Protein AF-A0A0C3ADK1-F1 (afdb_monomer)

Solvent-accessible surface area (backbone atoms only — not comparable to full-atom values): 20762 Å² total; per-residue (Å²): 141,78,76,70,61,60,63,52,53,54,51,51,55,50,50,51,59,51,53,75,69,48,81,80,70,68,94,60,61,67,79,76,35,63,87,46,42,46,51,50,51,63,52,49,48,41,44,49,61,65,60,39,59,79,60,75,51,99,86,53,84,88,73,97,66,82,75,85,66,57,64,92,82,56,52,38,55,37,52,52,52,46,53,56,48,49,56,61,68,52,69,74,61,84,46,72,66,64,43,50,56,51,50,54,53,51,49,55,50,39,54,49,47,68,46,23,74,81,31,70,67,50,40,52,53,50,42,55,50,36,54,56,38,39,56,51,49,51,51,51,51,50,53,50,52,49,50,54,49,49,54,49,52,50,49,63,70,57,46,64,38,72,65,41,46,72,37,74,37,32,60,61,36,53,51,41,78,30,45,46,55,64,56,66,67,60,58,49,50,37,51,50,41,51,54,51,51,52,54,48,51,57,49,49,51,51,54,47,53,52,51,51,50,54,47,51,48,52,54,49,52,52,54,51,48,74,71,51,92,66,98,79,84,63,73,71,64,52,50,58,50,50,55,48,50,56,51,49,53,53,51,49,57,52,48,55,52,51,49,56,25,48,51,21,37,69,42,73,75,53,68,68,58,52,49,54,32,51,52,32,40,52,51,52,51,54,50,53,50,53,51,51,52,41,45,73,75,54,48,88,44,73,65,53,54,51,53,52,68,53,67,70,59,69,78,55,51,74,73,46,51,71,68,54,52,53,50,52,56,43,58,50,46,76,61,69,58,70,71,37,24,50,56,43,50,54,52,50,52,52,51,53,51,51,55,49,57,65,66,68,50,71,79,79,88,124

Structure (mmCIF, N/CA/C/O backbone):
data_AF-A0A0C3ADK1-F1
#
_entry.id   AF-A0A0C3ADK1-F1
#
loop_
_atom_site.group_PDB
_atom_site.id
_atom_site.type_symbol
_atom_site.label_atom_id
_atom_site.label_alt_id
_atom_site.label_comp_id
_atom_site.label_asym_id
_atom_site.label_entity_id
_atom_site.label_seq_id
_atom_site.pdbx_PDB_ins_code
_atom_site.Cartn_x
_atom_site.Cartn_y
_atom_site.Cartn_z
_atom_site.occupancy
_atom_site.B_iso_or_equiv
_atom_site.auth_seq_id
_atom_site.auth_comp_id
_atom_site.auth_asym_id
_atom_site.auth_atom_id
_atom_site.pdbx_PDB_model_num
ATOM 1 N N . MET A 1 1 ? 70.170 -18.355 10.528 1.00 52.09 1 MET A N 1
ATOM 2 C CA . MET A 1 1 ? 68.692 -18.344 10.401 1.00 52.09 1 MET A CA 1
ATOM 3 C C . MET A 1 1 ? 67.988 -19.096 11.552 1.00 52.09 1 MET A C 1
ATOM 5 O O . MET A 1 1 ? 66.992 -19.760 11.312 1.00 52.09 1 MET A O 1
ATOM 9 N N . ALA A 1 2 ? 68.446 -18.977 12.809 1.00 53.28 2 ALA A N 1
ATOM 10 C CA . ALA A 1 2 ? 67.902 -19.750 13.945 1.00 53.28 2 ALA A CA 1
ATOM 11 C C . ALA A 1 2 ? 67.087 -18.924 14.970 1.00 53.28 2 ALA A C 1
ATOM 13 O O . ALA A 1 2 ? 66.532 -19.489 15.902 1.00 53.28 2 ALA A O 1
ATOM 14 N N . ASN A 1 3 ? 66.955 -17.603 14.786 1.00 51.62 3 ASN A N 1
ATOM 15 C CA . ASN A 1 3 ? 66.355 -16.707 15.794 1.00 51.62 3 ASN A CA 1
ATOM 16 C C . ASN A 1 3 ? 64.881 -16.337 15.528 1.00 51.62 3 ASN A C 1
ATOM 18 O O . ASN A 1 3 ? 64.298 -15.564 16.282 1.00 51.62 3 ASN A O 1
ATOM 22 N N . LEU A 1 4 ? 64.259 -16.861 14.464 1.00 53.91 4 LEU A N 1
ATOM 23 C CA . LEU A 1 4 ? 62.855 -16.562 14.134 1.00 53.91 4 LEU A CA 1
ATOM 24 C C . LEU A 1 4 ? 61.858 -17.520 14.807 1.00 53.91 4 LEU A C 1
ATOM 26 O O . LEU A 1 4 ? 60.689 -17.171 14.954 1.00 53.91 4 LEU A O 1
ATOM 30 N N . THR A 1 5 ? 62.301 -18.690 15.271 1.00 55.12 5 THR A N 1
ATOM 31 C CA . THR A 1 5 ? 61.430 -19.708 15.883 1.00 55.12 5 THR A CA 1
ATOM 32 C C . THR A 1 5 ? 61.040 -19.370 17.327 1.00 55.12 5 THR A C 1
ATOM 34 O O . THR A 1 5 ? 59.888 -19.598 17.700 1.00 55.12 5 THR A O 1
ATOM 37 N N . SER A 1 6 ? 61.918 -18.734 18.115 1.00 58.72 6 SER A N 1
ATOM 38 C CA . SER A 1 6 ? 61.614 -18.333 19.504 1.00 58.72 6 SER A CA 1
ATOM 39 C C . SER A 1 6 ? 60.456 -17.330 19.577 1.00 58.72 6 SER A C 1
ATOM 41 O O . SER A 1 6 ? 59.504 -17.524 20.328 1.00 58.72 6 SER A O 1
ATOM 43 N N . THR A 1 7 ? 60.450 -16.331 18.690 1.00 65.75 7 THR A N 1
ATOM 44 C CA . THR A 1 7 ? 59.395 -15.302 18.649 1.00 65.75 7 THR A CA 1
ATOM 45 C C . THR A 1 7 ? 58.008 -15.853 18.297 1.00 65.75 7 THR A C 1
ATOM 47 O O . THR A 1 7 ? 56.988 -15.262 18.658 1.00 65.75 7 THR A O 1
ATOM 50 N N . THR A 1 8 ? 57.936 -16.990 17.594 1.00 71.12 8 THR A N 1
ATOM 51 C CA . THR A 1 8 ? 56.657 -17.632 17.248 1.00 71.12 8 THR A CA 1
ATOM 52 C C . THR A 1 8 ? 56.071 -18.438 18.405 1.00 71.12 8 THR A C 1
ATOM 54 O O . THR A 1 8 ? 54.852 -18.408 18.592 1.00 71.12 8 THR A O 1
ATOM 57 N N . LEU A 1 9 ? 56.919 -19.075 19.220 1.00 70.31 9 LEU A N 1
ATOM 58 C CA . LEU A 1 9 ? 56.500 -19.799 20.424 1.00 70.31 9 LEU A CA 1
ATOM 59 C C . LEU A 1 9 ? 55.962 -18.836 21.493 1.00 70.31 9 LEU A C 1
ATOM 61 O O . LEU A 1 9 ? 54.903 -19.092 22.067 1.00 70.31 9 LEU A O 1
ATOM 65 N N . ASP A 1 10 ? 56.596 -17.672 21.658 1.00 79.06 10 ASP A N 1
ATOM 66 C CA . ASP A 1 10 ? 56.131 -16.628 22.584 1.00 79.06 10 ASP A CA 1
ATOM 67 C C . ASP A 1 10 ? 54.784 -16.020 22.167 1.00 79.06 10 ASP A C 1
ATOM 69 O O . ASP A 1 10 ? 53.928 -15.711 22.996 1.00 79.06 10 ASP A O 1
ATOM 73 N N . ARG A 1 11 ? 54.528 -15.890 20.860 1.00 81.81 11 ARG A N 1
ATOM 74 C CA . ARG A 1 11 ? 53.222 -15.421 20.367 1.00 81.81 11 ARG A CA 1
ATOM 75 C C . ARG A 1 11 ? 52.111 -16.438 20.605 1.00 81.81 11 ARG A C 1
ATOM 77 O O . ARG A 1 11 ? 50.986 -16.033 20.890 1.00 81.81 11 ARG A O 1
ATOM 84 N N . GLN A 1 12 ? 52.401 -17.733 20.490 1.00 83.19 12 GLN A N 1
ATOM 85 C CA . GLN A 1 12 ? 51.419 -18.789 20.743 1.00 83.19 12 GLN A CA 1
ATOM 86 C C . GLN A 1 12 ? 51.087 -18.911 22.234 1.00 83.19 12 GLN A C 1
ATOM 88 O O . GLN A 1 12 ? 49.907 -19.001 22.578 1.00 83.19 12 GLN A O 1
ATOM 93 N N . SER A 1 13 ? 52.089 -18.839 23.117 1.00 84.81 13 SER A N 1
ATOM 94 C CA . SER A 1 13 ? 51.879 -18.868 24.571 1.00 84.81 13 SER A CA 1
ATOM 95 C C . SER A 1 13 ? 51.088 -17.645 25.054 1.00 84.81 13 SER A C 1
ATOM 97 O O . SER A 1 13 ? 50.108 -17.795 25.788 1.00 84.81 13 SER A O 1
ATOM 99 N N . LEU A 1 14 ? 51.411 -16.447 24.550 1.00 87.25 14 LEU A N 1
ATOM 100 C CA . LEU A 1 14 ? 50.649 -15.228 24.826 1.00 87.25 14 LEU A CA 1
ATOM 101 C C . LEU A 1 14 ? 49.228 -15.301 24.256 1.00 87.25 14 LEU A C 1
ATOM 103 O O . LEU A 1 14 ? 48.274 -14.957 24.950 1.00 87.25 14 LEU A O 1
ATOM 107 N N . ALA A 1 15 ? 49.042 -15.783 23.024 1.00 86.69 15 ALA A N 1
ATOM 108 C CA . ALA A 1 15 ? 47.711 -15.952 22.443 1.00 86.69 15 ALA A CA 1
ATOM 109 C C . ALA A 1 15 ? 46.852 -16.942 23.246 1.00 86.69 15 ALA A C 1
ATOM 111 O O . ALA A 1 15 ? 45.665 -16.678 23.439 1.00 86.69 15 ALA A O 1
ATOM 112 N N . ALA A 1 16 ? 47.438 -18.030 23.758 1.00 87.56 16 ALA A N 1
ATOM 113 C CA . ALA A 1 16 ? 46.762 -18.977 24.640 1.00 87.56 16 ALA A CA 1
ATOM 114 C C . ALA A 1 16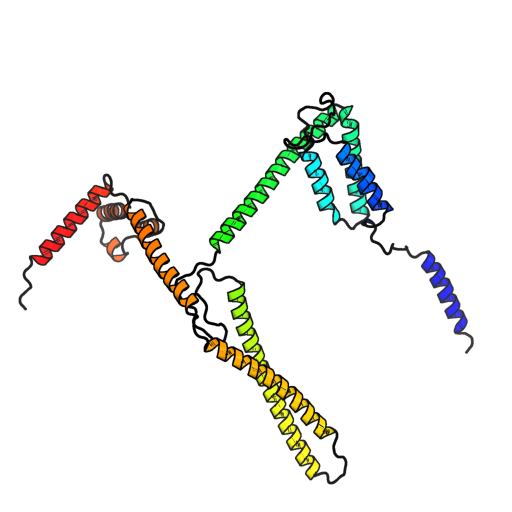 ? 46.372 -18.320 25.978 1.00 87.56 16 ALA A C 1
ATOM 116 O O . ALA A 1 16 ? 45.200 -18.386 26.362 1.00 87.56 16 ALA A O 1
ATOM 117 N N . ALA A 1 17 ? 47.291 -17.590 26.621 1.00 87.50 17 ALA A N 1
ATOM 118 C CA . ALA A 1 17 ? 47.022 -16.842 27.852 1.00 87.50 17 ALA A CA 1
ATOM 119 C C . ALA A 1 17 ? 45.916 -15.783 27.662 1.00 87.50 17 ALA A C 1
ATOM 121 O O . ALA A 1 17 ? 44.974 -15.704 28.452 1.00 87.50 17 ALA A O 1
ATOM 122 N N . PHE A 1 18 ? 45.949 -15.027 26.559 1.00 86.62 18 PHE A N 1
ATOM 123 C CA . PHE A 1 18 ? 44.894 -14.069 26.221 1.00 86.62 18 PHE A CA 1
ATOM 124 C C . PHE A 1 18 ? 43.584 -14.750 25.818 1.00 86.62 18 PHE A C 1
ATOM 126 O O . PHE A 1 18 ? 42.516 -14.195 26.072 1.00 86.62 18 PHE A O 1
ATOM 133 N N . SER A 1 19 ? 43.621 -15.939 25.209 1.00 80.56 19 SER A N 1
ATOM 134 C CA . SER A 1 19 ? 42.412 -16.683 24.838 1.00 80.56 19 SER A CA 1
ATOM 135 C C . SER A 1 19 ? 41.623 -17.160 26.057 1.00 80.56 19 SER A C 1
ATOM 137 O O . SER A 1 19 ? 40.396 -17.092 26.025 1.00 80.56 19 SER A O 1
ATOM 139 N N . ALA A 1 20 ? 42.302 -17.520 27.152 1.00 79.19 20 ALA A N 1
ATOM 140 C CA . ALA A 1 20 ? 41.667 -17.840 28.431 1.00 79.19 20 ALA A CA 1
ATOM 141 C C . ALA A 1 20 ? 40.975 -16.616 29.062 1.00 79.19 20 ALA A C 1
ATOM 143 O O . ALA A 1 20 ? 39.948 -16.746 29.724 1.00 79.19 20 ALA A O 1
ATOM 144 N N . LEU A 1 21 ? 41.498 -15.412 28.801 1.00 84.00 21 LEU A N 1
ATOM 145 C CA . LEU A 1 21 ? 40.927 -14.140 29.257 1.00 84.00 21 LEU A CA 1
ATOM 146 C C . LEU A 1 21 ? 39.831 -13.593 28.323 1.00 84.00 21 LEU A C 1
ATOM 148 O O . LEU A 1 21 ? 39.111 -12.654 28.685 1.00 84.00 21 LEU A O 1
ATOM 152 N N . ARG A 1 22 ? 39.661 -14.153 27.114 1.00 81.12 22 ARG A N 1
ATOM 153 C CA . ARG A 1 22 ? 38.588 -13.736 26.203 1.00 81.12 22 ARG A CA 1
ATOM 154 C C . ARG A 1 22 ? 37.249 -14.158 26.788 1.00 81.12 22 ARG A C 1
ATOM 156 O O . ARG A 1 22 ? 36.961 -15.338 26.957 1.00 81.12 22 ARG A O 1
ATOM 163 N N . ARG A 1 23 ? 36.369 -13.179 27.009 1.00 77.38 23 ARG A N 1
ATOM 164 C CA . ARG A 1 23 ? 34.963 -13.440 27.341 1.00 77.38 23 ARG A CA 1
ATOM 165 C C . ARG A 1 23 ? 34.348 -14.329 26.260 1.00 77.38 23 ARG A C 1
ATOM 167 O O . ARG A 1 23 ? 34.086 -13.859 25.150 1.00 77.38 23 ARG A O 1
ATOM 174 N N . VAL A 1 24 ? 34.090 -15.592 26.596 1.00 78.12 24 VAL A N 1
ATOM 175 C CA . VAL A 1 24 ? 33.371 -16.523 25.726 1.00 78.12 24 VAL A CA 1
ATOM 176 C C . VAL A 1 24 ? 31.949 -15.997 25.573 1.00 78.12 24 VAL A C 1
ATOM 178 O O . VAL A 1 24 ? 31.117 -16.102 26.474 1.00 78.12 24 VAL A O 1
ATOM 181 N N . ARG A 1 25 ? 31.663 -15.367 24.431 1.00 77.62 25 ARG A N 1
ATOM 182 C CA . ARG A 1 25 ? 30.291 -15.008 24.080 1.00 77.62 25 ARG A CA 1
ATOM 183 C C . ARG A 1 25 ? 29.585 -16.299 23.671 1.00 77.62 25 ARG A C 1
ATOM 185 O O . ARG A 1 25 ? 30.075 -16.972 22.762 1.00 77.62 25 ARG A O 1
ATOM 192 N N . PRO A 1 26 ? 28.461 -16.669 24.305 1.00 80.62 26 PRO A N 1
ATOM 193 C CA . PRO A 1 26 ? 27.713 -17.831 23.857 1.00 80.62 26 PRO A CA 1
ATOM 194 C C . PRO A 1 26 ? 27.331 -17.631 22.386 1.00 80.62 26 PRO A C 1
ATOM 196 O O . PRO A 1 26 ? 26.862 -16.560 22.000 1.00 80.62 26 PRO A O 1
ATOM 199 N N . ARG A 1 27 ? 27.525 -18.668 21.558 1.00 88.31 27 ARG A N 1
ATOM 200 C CA . ARG A 1 27 ? 27.125 -18.650 20.135 1.00 88.31 27 ARG A CA 1
ATOM 201 C C . ARG A 1 27 ? 25.621 -18.412 19.964 1.00 88.31 27 ARG A C 1
ATOM 203 O O . ARG A 1 27 ? 25.168 -17.945 18.926 1.00 88.31 27 ARG A O 1
ATOM 210 N N . VAL A 1 28 ? 24.850 -18.741 20.997 1.00 90.31 28 VAL A N 1
ATOM 211 C CA . VAL A 1 28 ? 23.403 -18.571 21.056 1.00 90.31 28 VAL A CA 1
ATOM 212 C C . VAL A 1 28 ? 23.086 -17.290 21.837 1.00 90.31 28 VAL A C 1
ATOM 214 O O . VAL A 1 28 ? 23.599 -17.118 22.944 1.00 90.31 28 VAL A O 1
ATOM 217 N N . PRO A 1 29 ? 22.228 -16.392 21.316 1.00 91.81 29 PRO A N 1
ATOM 218 C CA . PRO A 1 29 ? 21.830 -15.199 22.055 1.00 91.81 29 PRO A CA 1
ATOM 219 C C . PRO A 1 29 ? 21.150 -15.584 23.375 1.00 91.81 29 PRO A C 1
ATOM 221 O O . PRO A 1 29 ? 20.377 -16.543 23.420 1.00 91.81 29 PRO A O 1
ATOM 224 N N . PHE A 1 30 ? 21.408 -14.824 24.445 1.00 92.94 30 PHE A N 1
ATOM 225 C CA . PHE A 1 30 ? 21.045 -15.229 25.811 1.00 92.94 30 PHE A CA 1
ATOM 226 C C . PHE A 1 30 ? 19.551 -15.567 25.986 1.00 92.94 30 PHE A C 1
ATOM 228 O O . PHE A 1 30 ? 19.215 -16.493 26.717 1.00 92.94 30 PHE A O 1
ATOM 235 N N . PHE A 1 31 ? 18.648 -14.886 25.267 1.00 90.44 31 PHE A N 1
ATOM 236 C CA . PHE A 1 31 ? 17.201 -15.119 25.352 1.00 90.44 31 PHE A CA 1
ATOM 237 C C . PHE A 1 31 ? 16.747 -16.475 24.779 1.00 90.44 31 PHE A C 1
ATOM 239 O O . PHE A 1 31 ? 15.629 -16.921 25.038 1.00 90.44 31 PHE A O 1
ATOM 246 N N . LYS A 1 32 ? 17.602 -17.152 24.001 1.00 92.00 32 LYS A N 1
ATOM 247 C CA . LYS A 1 32 ? 17.372 -18.524 23.525 1.00 92.00 32 LYS A CA 1
ATOM 248 C C . LYS A 1 32 ? 17.963 -19.581 24.461 1.00 92.00 32 LYS A C 1
ATOM 250 O O . LYS A 1 32 ? 17.632 -20.754 24.298 1.00 92.00 32 LYS A O 1
ATOM 255 N N . LEU A 1 33 ? 18.807 -19.198 25.423 1.00 93.06 33 LEU A N 1
ATOM 256 C CA . LEU A 1 33 ? 19.407 -20.147 26.359 1.00 93.06 33 LEU A CA 1
ATOM 257 C C . LEU A 1 33 ? 18.315 -20.783 27.237 1.00 93.06 33 LEU A C 1
ATOM 259 O O . LEU A 1 33 ? 17.469 -20.054 27.770 1.00 93.06 33 LEU A O 1
ATOM 263 N N . PRO A 1 34 ? 18.333 -22.115 27.442 1.00 91.81 34 PRO A N 1
ATOM 264 C CA . PRO A 1 34 ? 17.390 -22.795 28.332 1.00 91.81 34 PRO A CA 1
ATOM 265 C C . PRO A 1 34 ? 17.370 -22.199 29.744 1.00 91.81 34 PRO A C 1
ATOM 267 O O . PRO A 1 34 ? 16.292 -22.005 30.302 1.00 91.81 34 PRO A O 1
ATOM 270 N N . ALA A 1 35 ? 18.542 -21.805 30.257 1.00 91.31 35 ALA A N 1
ATOM 271 C CA . ALA A 1 35 ? 18.712 -21.168 31.563 1.00 91.31 35 ALA A CA 1
ATOM 272 C C . ALA A 1 35 ? 17.898 -19.872 31.734 1.00 91.31 35 ALA A C 1
ATOM 274 O O . ALA A 1 35 ? 17.492 -19.545 32.841 1.00 91.31 35 ALA A O 1
ATOM 275 N N . HIS A 1 36 ? 17.623 -19.144 30.649 1.00 93.31 36 HIS A N 1
ATOM 276 C CA . HIS A 1 36 ? 16.741 -17.978 30.678 1.00 93.31 36 HIS A CA 1
ATOM 277 C C . HIS A 1 36 ? 15.295 -18.362 30.333 1.00 93.31 36 HIS A C 1
ATOM 279 O O . HIS A 1 36 ? 14.355 -18.040 31.056 1.00 93.31 36 HIS A O 1
ATOM 285 N N . ARG A 1 37 ? 15.103 -19.095 29.230 1.00 94.44 37 ARG A N 1
ATOM 286 C CA . ARG A 1 37 ? 13.776 -19.391 28.674 1.00 94.44 37 ARG A CA 1
ATOM 287 C C . ARG A 1 37 ? 12.904 -20.221 29.617 1.00 94.44 37 ARG A C 1
ATOM 289 O O . ARG A 1 37 ? 11.695 -19.982 29.670 1.00 94.44 37 ARG A O 1
ATOM 296 N N . ILE A 1 38 ? 13.481 -21.204 30.315 1.00 92.06 38 ILE A N 1
ATOM 297 C CA . ILE A 1 38 ? 12.726 -22.106 31.193 1.00 92.06 38 ILE A CA 1
ATOM 298 C C . ILE A 1 38 ? 12.182 -21.336 32.406 1.00 92.06 38 ILE A C 1
ATOM 300 O O . ILE A 1 38 ? 10.955 -21.282 32.519 1.00 92.06 38 ILE A O 1
ATOM 304 N N . PRO A 1 39 ? 12.999 -20.649 33.234 1.00 94.94 39 PRO A N 1
ATOM 305 C CA . PRO A 1 39 ? 12.480 -19.898 34.380 1.00 94.94 39 PRO A CA 1
ATOM 306 C C . PRO A 1 39 ? 11.495 -18.799 33.979 1.00 94.94 39 PRO A C 1
ATOM 308 O O . PRO A 1 39 ? 10.438 -18.651 34.593 1.00 94.94 39 PRO A O 1
ATOM 311 N N . THR A 1 40 ? 11.778 -18.061 32.899 1.00 95.88 40 THR A N 1
ATOM 312 C CA . THR A 1 40 ? 10.892 -16.981 32.449 1.00 95.88 40 THR A CA 1
ATOM 313 C C . THR A 1 40 ? 9.530 -17.505 31.994 1.00 95.88 40 THR A C 1
ATOM 315 O O . THR A 1 40 ? 8.507 -16.904 32.316 1.00 95.88 40 THR A O 1
ATOM 318 N N . ARG A 1 41 ? 9.476 -18.628 31.264 1.00 92.81 41 ARG A N 1
ATOM 319 C CA . ARG A 1 41 ? 8.208 -19.164 30.739 1.00 92.81 41 ARG A CA 1
ATOM 320 C C . ARG A 1 41 ? 7.449 -20.016 31.757 1.00 92.81 41 ARG A C 1
ATOM 322 O O . ARG A 1 41 ? 6.227 -19.901 31.843 1.00 92.81 41 ARG A O 1
ATOM 329 N N . TRP A 1 42 ? 8.143 -20.905 32.460 1.00 91.00 42 TRP A N 1
ATOM 330 C CA . TRP A 1 42 ? 7.524 -21.941 33.289 1.00 91.00 42 TRP A CA 1
ATOM 331 C C . TRP A 1 42 ? 7.328 -21.509 34.734 1.00 91.00 42 TRP A C 1
ATOM 333 O O . TRP A 1 42 ? 6.300 -21.846 35.308 1.00 91.00 42 TRP A O 1
ATOM 343 N N . SER A 1 43 ? 8.258 -20.742 35.296 1.00 93.88 43 SER A N 1
ATOM 344 C CA . SER A 1 43 ? 8.150 -20.281 36.682 1.00 93.88 43 SER A CA 1
ATOM 345 C C . SER A 1 43 ? 7.441 -18.933 36.735 1.00 93.88 43 SER A C 1
ATOM 347 O O . SER A 1 43 ? 6.377 -18.810 37.333 1.00 93.88 43 SER A O 1
ATOM 349 N N . LEU A 1 44 ? 7.977 -17.931 36.035 1.00 96.25 44 LEU A N 1
ATOM 350 C CA . LEU A 1 44 ? 7.477 -16.561 36.115 1.00 96.25 44 LEU A CA 1
ATOM 351 C C . LEU A 1 44 ? 6.171 -16.362 35.338 1.00 96.25 44 LEU A C 1
ATOM 353 O O . LEU A 1 44 ? 5.144 -16.049 35.930 1.00 96.25 44 LEU A O 1
ATOM 357 N N . TYR A 1 45 ? 6.187 -16.545 34.013 1.00 95.81 45 TYR A N 1
ATOM 358 C CA . TYR A 1 45 ? 5.015 -16.264 33.179 1.00 95.81 45 TYR A CA 1
ATOM 359 C C . TYR A 1 45 ? 3.827 -17.149 33.557 1.00 95.81 45 TYR A C 1
ATOM 361 O O . TYR A 1 45 ? 2.734 -16.640 33.775 1.00 95.81 45 TYR A O 1
ATOM 369 N N . ARG A 1 46 ? 4.022 -18.466 33.691 1.00 92.50 46 ARG A N 1
ATOM 370 C CA . ARG A 1 46 ? 2.954 -19.357 34.165 1.00 92.50 46 ARG A CA 1
ATOM 371 C C . ARG A 1 46 ? 2.521 -19.041 35.593 1.00 92.50 46 ARG A C 1
ATOM 373 O O . ARG A 1 46 ? 1.318 -19.007 35.815 1.00 92.50 46 ARG A O 1
ATOM 380 N N . GLY A 1 47 ? 3.443 -18.766 36.518 1.00 93.75 47 GLY A N 1
ATOM 381 C CA . GLY A 1 47 ? 3.096 -18.355 37.883 1.00 93.75 47 GLY A CA 1
ATOM 382 C C . GLY A 1 47 ? 2.167 -17.140 37.891 1.00 93.75 47 GLY A C 1
ATOM 383 O O . GLY A 1 47 ? 1.107 -17.180 38.504 1.00 93.75 47 GLY A O 1
ATOM 384 N N . LEU A 1 48 ? 2.493 -16.119 37.093 1.00 94.50 48 LEU A N 1
ATOM 385 C CA . LEU A 1 48 ? 1.656 -14.933 36.903 1.00 94.50 48 LEU A CA 1
ATOM 386 C C . LEU A 1 48 ? 0.253 -15.274 36.377 1.00 94.50 48 LEU A C 1
ATOM 388 O O . LEU A 1 48 ? -0.728 -14.691 36.826 1.00 94.50 48 LEU A O 1
ATOM 392 N N . LEU A 1 49 ? 0.143 -16.217 35.435 1.00 89.69 49 LEU A N 1
ATOM 393 C CA . LEU A 1 49 ? -1.152 -16.670 34.918 1.00 89.69 49 LEU A CA 1
ATOM 394 C C . LEU A 1 49 ? -1.947 -17.501 35.937 1.00 89.69 49 LEU A C 1
ATOM 396 O O . LEU A 1 49 ? -3.172 -17.460 35.911 1.00 89.69 49 LEU A O 1
ATOM 400 N N . HIS A 1 50 ? -1.268 -18.268 36.793 1.00 89.50 50 HIS A N 1
ATOM 401 C CA . HIS A 1 50 ? -1.892 -19.132 37.797 1.00 89.50 50 HIS A CA 1
ATOM 402 C C . HIS A 1 50 ? -2.390 -18.363 39.022 1.00 89.50 50 HIS A C 1
ATOM 404 O O . HIS A 1 50 ? -3.397 -18.756 39.599 1.00 89.50 50 HIS A O 1
ATOM 410 N N . CYS A 1 51 ? -1.710 -17.281 39.409 1.00 91.31 51 CYS A N 1
ATOM 411 C CA . CYS A 1 51 ? -2.110 -16.456 40.550 1.00 91.31 51 CYS A CA 1
ATOM 412 C C . CYS A 1 51 ? -3.307 -15.539 40.257 1.00 91.31 51 CYS A C 1
ATOM 414 O O . CYS A 1 51 ? -3.850 -14.952 41.187 1.00 91.31 51 CYS A O 1
ATOM 416 N N . LEU A 1 52 ? -3.708 -15.381 38.992 1.00 87.50 52 LEU A N 1
ATOM 417 C CA . LEU A 1 52 ? -4.891 -14.605 38.632 1.00 87.50 52 LEU A CA 1
ATOM 418 C C . LEU A 1 52 ? -6.157 -15.463 38.721 1.00 87.50 52 LEU A C 1
ATOM 420 O O . LEU A 1 52 ? -6.121 -16.637 38.337 1.00 87.50 52 LEU A O 1
ATOM 424 N N . PRO A 1 53 ? -7.291 -14.881 39.155 1.00 75.56 53 PRO A N 1
ATOM 425 C CA . PRO A 1 53 ? -8.562 -15.576 39.121 1.00 75.56 53 PRO A CA 1
ATOM 426 C C . PRO A 1 53 ? -8.851 -15.934 37.665 1.00 75.56 53 PRO A C 1
ATOM 428 O O . PRO A 1 53 ? -8.692 -15.118 36.748 1.00 75.56 53 PRO A O 1
ATOM 431 N N . ARG A 1 54 ? -9.207 -17.197 37.425 1.00 66.62 54 ARG A N 1
ATOM 432 C CA . ARG A 1 54 ? -9.574 -17.632 36.082 1.00 66.62 54 ARG A CA 1
ATOM 433 C C . ARG A 1 54 ? -10.874 -16.932 35.728 1.00 66.62 54 ARG A C 1
ATOM 435 O O . ARG A 1 54 ? -11.911 -17.240 36.302 1.00 66.62 54 ARG A O 1
ATOM 442 N N . VAL A 1 55 ? -10.800 -15.990 34.789 1.00 59.31 55 VAL A N 1
ATOM 443 C CA . VAL A 1 55 ? -11.983 -15.385 34.178 1.00 59.31 55 VAL A CA 1
ATOM 444 C C . VAL A 1 55 ? -12.813 -16.529 33.604 1.00 59.31 55 VAL A C 1
ATOM 446 O O . VAL A 1 55 ? -12.425 -17.130 32.600 1.00 59.31 55 VAL A O 1
ATOM 449 N N . THR A 1 56 ? -13.935 -16.844 34.239 1.00 55.81 56 THR A N 1
ATOM 450 C CA . THR A 1 56 ? -14.973 -17.683 33.653 1.00 55.81 56 THR A CA 1
ATOM 451 C C . THR A 1 56 ? -15.564 -16.892 32.492 1.00 55.81 56 THR A C 1
ATOM 453 O O . THR A 1 56 ? -16.442 -16.046 32.640 1.00 55.81 56 THR A O 1
ATOM 456 N N . SER A 1 57 ? -14.996 -17.085 31.301 1.00 50.88 57 SER A N 1
ATOM 457 C CA . SER A 1 57 ? -15.630 -16.630 30.069 1.00 50.88 57 SER A CA 1
ATOM 458 C C . SER A 1 57 ? -17.033 -17.235 30.027 1.00 50.88 57 SER A C 1
ATOM 460 O O . SER A 1 57 ? -17.180 -18.424 30.302 1.00 50.88 57 SER A O 1
ATOM 462 N N . ARG A 1 58 ? -18.054 -16.449 29.655 1.00 49.75 58 ARG A N 1
ATOM 463 C CA . ARG A 1 58 ? -19.472 -16.869 29.574 1.00 49.75 58 ARG A CA 1
ATOM 464 C C . ARG A 1 58 ? -19.736 -18.132 28.726 1.00 49.75 58 ARG A C 1
ATOM 466 O O . ARG A 1 58 ? -20.872 -18.582 28.688 1.00 49.75 58 ARG A O 1
ATOM 473 N N . TYR A 1 59 ? -18.726 -18.693 28.058 1.00 51.06 59 TYR A N 1
ATOM 474 C CA . TYR A 1 59 ? -18.841 -19.833 27.150 1.00 51.06 59 TYR A CA 1
ATOM 475 C C . TYR A 1 59 ? -17.857 -20.994 27.406 1.00 51.06 59 TYR A C 1
ATOM 477 O O . TYR A 1 59 ? -17.833 -21.926 26.609 1.00 51.06 59 TYR A O 1
ATOM 485 N N . GLU A 1 60 ? -17.071 -21.011 28.491 1.00 44.41 60 GLU A N 1
ATOM 486 C CA . GLU A 1 60 ? -16.187 -22.156 28.792 1.00 44.41 60 GLU A CA 1
ATOM 487 C C . GLU A 1 60 ? -16.365 -22.691 30.217 1.00 44.41 60 GLU A C 1
ATOM 489 O O . GLU A 1 60 ? -16.505 -21.936 31.176 1.00 44.41 60 GLU A O 1
ATOM 494 N N . ARG A 1 61 ? -16.380 -24.029 30.299 1.00 42.06 61 ARG A N 1
ATOM 495 C CA . ARG A 1 61 ? -16.734 -24.879 31.443 1.00 42.06 61 ARG A CA 1
ATOM 496 C C . ARG A 1 61 ? -16.225 -24.354 32.786 1.00 42.06 61 ARG A C 1
ATOM 498 O O . ARG A 1 61 ? -15.032 -24.120 32.977 1.00 42.06 61 ARG A O 1
ATOM 505 N N . VAL A 1 62 ? -17.183 -24.263 33.704 1.00 42.41 62 VAL A N 1
ATOM 506 C CA . VAL A 1 62 ? -17.026 -24.072 35.144 1.00 42.41 62 VAL A CA 1
ATOM 507 C C . VAL A 1 62 ? -16.013 -25.085 35.675 1.00 42.41 62 VAL A C 1
ATOM 509 O O . VAL A 1 62 ? -16.181 -26.286 35.491 1.00 42.41 62 VAL A O 1
ATOM 512 N N . TYR A 1 63 ? -14.961 -24.590 36.318 1.00 40.94 63 TYR A N 1
ATOM 513 C CA . TYR A 1 63 ? -14.190 -25.376 37.272 1.00 40.94 63 TYR A CA 1
ATOM 514 C C . TYR A 1 63 ? -14.169 -24.604 38.584 1.00 40.94 63 TYR A C 1
ATOM 516 O O . TYR A 1 63 ? -13.841 -23.414 38.607 1.00 40.94 63 TYR A O 1
ATOM 524 N N . ASP A 1 64 ? -14.554 -25.308 39.641 1.00 42.78 64 ASP A N 1
ATOM 525 C CA . ASP A 1 64 ? -14.869 -24.785 40.961 1.00 42.78 64 ASP A CA 1
ATOM 526 C C . ASP A 1 64 ? -13.616 -24.276 41.678 1.00 42.78 64 ASP A C 1
ATOM 528 O O . ASP A 1 64 ? -12.799 -25.038 42.193 1.00 42.78 64 ASP A O 1
ATOM 532 N N . ILE A 1 65 ? -13.460 -22.956 41.722 1.00 47.03 65 ILE A N 1
ATOM 533 C CA . ILE A 1 65 ? -12.640 -22.286 42.731 1.00 47.03 65 ILE A CA 1
ATOM 534 C C . ILE A 1 65 ? -13.626 -21.471 43.569 1.00 47.03 65 ILE A C 1
ATOM 536 O O . ILE A 1 65 ? -14.412 -20.714 42.992 1.00 47.03 65 ILE A O 1
ATOM 540 N N . PRO A 1 66 ? -13.643 -21.625 44.901 1.00 47.41 66 PRO A N 1
ATOM 541 C CA . PRO A 1 66 ? -14.676 -21.020 45.724 1.00 47.41 66 PRO A CA 1
ATOM 542 C C . PRO A 1 66 ? -14.542 -19.486 45.682 1.00 47.41 66 PRO A C 1
ATOM 544 O O . PRO A 1 66 ? -13.501 -18.907 45.992 1.00 47.41 66 PRO A O 1
ATOM 547 N N . ALA A 1 67 ? -15.614 -18.826 45.234 1.00 48.25 67 ALA A N 1
ATOM 548 C CA . ALA A 1 67 ? -15.690 -17.392 44.932 1.00 48.25 67 ALA A CA 1
ATOM 549 C C . ALA A 1 67 ? -15.548 -16.462 46.158 1.00 48.25 67 ALA A C 1
ATOM 551 O O . ALA A 1 67 ? -15.639 -15.246 46.040 1.00 48.25 67 ALA A O 1
ATOM 552 N N . ASN A 1 68 ? -15.334 -17.024 47.345 1.00 50.72 68 ASN A N 1
ATOM 553 C CA . ASN A 1 68 ? -15.402 -16.359 48.645 1.00 50.72 68 ASN A CA 1
ATOM 554 C C . ASN A 1 68 ? -14.060 -15.790 49.149 1.00 50.72 68 ASN A C 1
ATOM 556 O O . ASN A 1 68 ? -14.036 -15.190 50.219 1.00 50.72 68 ASN A O 1
ATOM 560 N N . GLN A 1 69 ? -12.955 -15.931 48.404 1.00 57.97 69 GLN A N 1
ATOM 561 C CA . GLN A 1 69 ? -11.641 -15.386 48.805 1.00 57.97 69 GLN A CA 1
ATOM 562 C C . GLN A 1 69 ? -11.163 -14.170 47.994 1.00 57.97 69 GLN A C 1
ATOM 564 O O . GLN A 1 69 ? -10.182 -13.534 48.379 1.00 57.97 69 GLN A O 1
ATOM 569 N N . TRP A 1 70 ? -11.839 -13.819 46.898 1.00 53.47 70 TRP A N 1
ATOM 570 C CA . TRP A 1 70 ? -11.472 -12.686 46.042 1.00 53.47 70 TRP A CA 1
ATOM 571 C C . TRP A 1 70 ? -12.581 -11.633 46.030 1.00 53.47 70 TRP A C 1
ATOM 573 O O . TRP A 1 70 ? -13.763 -11.962 46.089 1.00 53.47 70 TRP A O 1
ATOM 583 N N . ASP A 1 71 ? -12.204 -10.356 45.942 1.00 55.78 71 ASP A N 1
ATOM 584 C CA . ASP A 1 71 ? -13.167 -9.268 45.755 1.00 55.78 71 ASP A CA 1
ATOM 585 C C . ASP A 1 71 ? -13.917 -9.472 44.427 1.00 55.78 71 ASP A C 1
ATOM 587 O O . ASP A 1 71 ? -13.294 -9.625 43.377 1.00 55.78 71 ASP A O 1
ATOM 591 N N . SER A 1 72 ? -15.252 -9.442 44.464 1.00 51.97 72 SER A N 1
ATOM 592 C CA . SER A 1 72 ? -16.150 -9.562 43.300 1.00 51.97 72 SER A CA 1
ATOM 593 C C . SER A 1 72 ? -15.812 -8.633 42.121 1.00 51.97 72 SER A C 1
ATOM 595 O O . SER A 1 72 ? -16.194 -8.909 40.985 1.00 51.97 72 SER A O 1
ATOM 597 N N . ARG A 1 73 ? -15.084 -7.539 42.383 1.00 56.44 73 ARG A N 1
ATOM 598 C CA . ARG A 1 73 ? -14.642 -6.547 41.390 1.00 56.44 73 ARG A CA 1
ATOM 599 C C . ARG A 1 73 ? -13.361 -6.945 40.646 1.00 56.44 73 ARG A C 1
ATOM 601 O O . ARG A 1 73 ? -13.039 -6.324 39.634 1.00 56.44 73 ARG A O 1
ATOM 608 N N . LEU A 1 74 ? -12.623 -7.940 41.143 1.00 58.38 74 LEU A N 1
ATOM 609 C CA . LEU A 1 74 ? -11.391 -8.446 40.542 1.00 58.38 74 LEU A CA 1
ATOM 610 C C . LEU A 1 74 ? -11.710 -9.599 39.587 1.00 58.38 74 LEU A C 1
ATOM 612 O O . LEU A 1 74 ? -11.705 -10.768 39.969 1.00 58.38 74 LEU A O 1
ATOM 616 N N . HIS A 1 75 ? -11.976 -9.282 38.323 1.00 67.31 75 HIS A N 1
ATOM 617 C CA . HIS A 1 75 ? -12.197 -10.311 37.308 1.00 67.31 75 HIS A CA 1
ATOM 618 C C . HIS A 1 75 ? -10.875 -10.926 36.818 1.00 67.31 75 HIS A C 1
ATOM 620 O O . HIS A 1 75 ? -10.879 -12.017 36.259 1.00 67.31 75 HIS A O 1
ATOM 626 N N . GLY A 1 76 ? -9.735 -10.246 36.998 1.00 77.69 76 GLY A N 1
ATOM 627 C CA . GLY A 1 76 ? -8.401 -10.679 36.565 1.00 77.69 76 GLY A CA 1
ATOM 628 C C . GLY A 1 76 ? -8.154 -10.579 35.053 1.00 77.69 76 GLY A C 1
ATOM 629 O O . GLY A 1 76 ? -7.014 -10.712 34.595 1.00 77.69 76 GLY A O 1
ATOM 630 N N . GLY A 1 77 ? -9.186 -10.306 34.251 1.00 85.12 77 GLY A N 1
ATOM 631 C CA . GLY A 1 77 ? -9.117 -10.345 32.789 1.00 85.12 77 GLY A CA 1
ATOM 632 C C . GLY A 1 77 ? -8.257 -9.240 32.180 1.00 85.12 77 GLY A C 1
ATOM 633 O O . GLY A 1 77 ? -7.499 -9.492 31.238 1.00 85.12 77 GLY A O 1
ATOM 634 N N . SER A 1 78 ? -8.322 -8.026 32.729 1.00 89.44 78 SER A N 1
ATOM 635 C CA . SER A 1 78 ? -7.530 -6.891 32.233 1.00 89.44 78 SER A CA 1
ATOM 636 C C . SER A 1 78 ? -6.055 -7.026 32.602 1.00 89.44 78 SER A C 1
ATOM 638 O O . SER A 1 78 ? -5.183 -6.733 31.781 1.00 89.44 78 SER A O 1
ATOM 640 N N . ILE A 1 79 ? -5.763 -7.544 33.799 1.00 92.44 79 ILE A N 1
ATOM 641 C CA . ILE A 1 79 ? -4.394 -7.832 34.243 1.00 92.44 79 ILE A CA 1
ATOM 642 C C . ILE A 1 79 ? -3.802 -8.960 33.392 1.00 92.44 79 ILE A C 1
ATOM 644 O O . ILE A 1 79 ? -2.702 -8.817 32.864 1.00 92.44 79 ILE A O 1
ATOM 648 N N . LEU A 1 80 ? -4.554 -10.041 33.164 1.00 91.25 80 LEU A N 1
ATOM 649 C CA . LEU A 1 80 ? -4.155 -11.139 32.282 1.00 91.25 80 LEU A CA 1
ATOM 650 C C . LEU A 1 80 ? -3.826 -10.651 30.864 1.00 91.25 80 LEU A C 1
ATOM 652 O O . LEU A 1 80 ? -2.796 -11.019 30.288 1.00 91.25 80 LEU A O 1
ATOM 656 N N . TRP A 1 81 ? -4.705 -9.825 30.291 1.00 92.06 81 TRP A N 1
ATOM 657 C CA . TRP A 1 81 ? -4.489 -9.202 28.987 1.00 92.06 81 TRP A CA 1
ATOM 658 C C . TRP A 1 81 ? -3.207 -8.363 28.975 1.00 92.06 81 TRP A C 1
ATOM 660 O O . TRP A 1 81 ? -2.394 -8.504 28.057 1.00 92.06 81 TRP A O 1
ATOM 670 N N . TRP A 1 82 ? -2.989 -7.551 30.011 1.00 95.94 82 TRP A N 1
ATOM 671 C CA . TRP A 1 82 ? -1.813 -6.697 30.128 1.00 95.94 82 TRP A CA 1
ATOM 672 C C . TRP A 1 82 ? -0.521 -7.504 30.280 1.00 95.94 82 TRP A C 1
ATOM 674 O O . TRP A 1 82 ? 0.438 -7.218 29.569 1.00 95.94 82 TRP A O 1
ATOM 684 N N . ILE A 1 83 ? -0.504 -8.566 31.093 1.00 95.50 83 ILE A N 1
ATOM 685 C CA . ILE A 1 83 ? 0.642 -9.481 31.222 1.00 95.50 83 ILE A CA 1
ATOM 686 C C . ILE A 1 83 ? 0.962 -10.106 29.861 1.00 95.50 83 ILE A C 1
ATOM 688 O O . ILE A 1 83 ? 2.093 -10.035 29.380 1.00 95.50 83 ILE A O 1
ATOM 692 N N . ARG A 1 84 ? -0.040 -10.677 29.178 1.00 94.75 84 ARG A N 1
ATOM 693 C CA . ARG A 1 84 ? 0.147 -11.275 27.844 1.00 94.75 84 ARG A CA 1
ATOM 694 C C . ARG A 1 84 ? 0.701 -10.269 26.843 1.00 94.75 84 ARG A C 1
ATOM 696 O O . ARG A 1 84 ? 1.589 -10.611 26.062 1.00 94.75 84 ARG A O 1
ATOM 703 N N . ARG A 1 85 ? 0.171 -9.047 26.847 1.00 94.56 85 ARG A N 1
ATOM 704 C CA . ARG A 1 85 ? 0.620 -7.972 25.966 1.00 94.56 85 ARG A CA 1
ATOM 705 C C . ARG A 1 85 ? 2.046 -7.530 26.299 1.00 94.56 85 ARG A C 1
ATOM 707 O O . ARG A 1 85 ? 2.865 -7.485 25.388 1.00 94.56 85 ARG A O 1
ATOM 714 N N . GLY A 1 86 ? 2.357 -7.309 27.573 1.00 96.31 86 GLY A N 1
ATOM 715 C CA . GLY A 1 86 ? 3.685 -6.924 28.049 1.00 96.31 86 GLY A CA 1
ATOM 716 C C . GLY A 1 86 ? 4.758 -7.927 27.630 1.00 96.31 86 GLY A C 1
ATOM 717 O O . GLY A 1 86 ? 5.736 -7.544 26.997 1.00 96.31 86 GLY A O 1
ATOM 718 N N . PHE A 1 87 ? 4.533 -9.227 27.846 1.00 96.62 87 PHE A N 1
ATOM 719 C CA . PHE A 1 87 ? 5.469 -10.268 27.395 1.00 96.62 87 PHE A CA 1
ATOM 720 C C . PHE A 1 87 ? 5.630 -10.321 25.862 1.00 96.62 87 PHE A C 1
ATOM 722 O O . PHE A 1 87 ? 6.720 -10.614 25.369 1.00 96.62 87 PHE A O 1
ATOM 729 N N . ARG A 1 88 ? 4.579 -10.028 25.079 1.00 95.56 88 ARG A N 1
ATOM 730 C CA . ARG A 1 88 ? 4.675 -9.959 23.606 1.00 95.56 88 ARG A CA 1
ATOM 731 C C . ARG A 1 88 ? 5.464 -8.745 23.132 1.00 95.56 88 ARG A C 1
ATOM 733 O O . ARG A 1 88 ? 6.250 -8.885 22.202 1.00 95.56 88 ARG A O 1
ATOM 740 N N . GLU A 1 89 ? 5.255 -7.582 23.741 1.00 95.06 89 GLU A N 1
ATOM 741 C CA . GLU A 1 89 ? 5.982 -6.350 23.410 1.00 95.06 89 GLU A CA 1
ATOM 742 C C . GLU A 1 89 ? 7.466 -6.479 23.790 1.00 95.06 89 GLU A C 1
ATOM 744 O O . GLU A 1 89 ? 8.349 -6.120 23.014 1.00 95.06 89 GLU A O 1
ATOM 749 N N . GLN A 1 90 ? 7.754 -7.100 24.935 1.00 96.88 90 GLN A N 1
ATOM 750 C CA . GLN A 1 90 ? 9.108 -7.264 25.467 1.00 96.88 90 GLN A CA 1
ATOM 751 C C . GLN A 1 90 ? 9.914 -8.399 24.818 1.00 96.88 90 GLN A C 1
ATOM 753 O O . GLN A 1 90 ? 11.109 -8.524 25.083 1.00 96.88 90 GLN A O 1
ATOM 758 N N . ARG A 1 91 ? 9.317 -9.204 23.924 1.00 94.56 91 ARG A N 1
ATOM 759 C CA . ARG A 1 91 ? 10.012 -10.319 23.244 1.00 94.56 91 ARG A CA 1
ATOM 760 C C . ARG A 1 91 ? 11.210 -9.882 22.396 1.00 94.56 91 ARG A C 1
ATOM 762 O O . ARG A 1 91 ? 12.023 -10.718 22.015 1.00 94.56 91 ARG A O 1
ATOM 769 N N . TYR A 1 92 ? 11.284 -8.595 22.068 1.00 95.50 92 TYR A N 1
ATOM 770 C CA . TYR A 1 92 ? 12.344 -8.002 21.259 1.00 95.50 92 TYR A CA 1
ATOM 771 C C . TYR A 1 92 ? 13.470 -7.376 22.093 1.00 95.50 92 TYR A C 1
ATOM 773 O O . TYR A 1 92 ? 14.400 -6.813 21.521 1.00 95.50 92 TYR A O 1
ATOM 781 N N . ILE A 1 93 ? 13.416 -7.457 23.428 1.00 96.31 93 ILE A N 1
ATOM 782 C CA . ILE A 1 93 ? 14.495 -6.962 24.288 1.00 96.31 93 ILE A CA 1
ATOM 783 C C . ILE A 1 93 ? 15.690 -7.915 24.178 1.00 96.31 93 ILE A C 1
ATOM 785 O O . ILE A 1 93 ? 15.687 -9.020 24.717 1.00 96.31 93 ILE A O 1
ATOM 789 N N . THR A 1 94 ? 16.730 -7.468 23.477 1.00 95.62 94 THR A N 1
ATOM 790 C CA . THR A 1 94 ? 17.972 -8.222 23.241 1.00 95.62 94 THR A CA 1
ATOM 791 C C . THR A 1 94 ? 19.120 -7.803 24.157 1.00 95.62 94 THR A C 1
ATOM 793 O O . THR A 1 94 ? 20.212 -8.360 24.052 1.00 95.62 94 THR A O 1
ATOM 796 N N . SER A 1 95 ? 18.911 -6.849 25.069 1.00 95.69 95 SER A N 1
ATOM 797 C CA . SER A 1 95 ? 19.920 -6.455 26.054 1.00 95.69 95 SER A CA 1
ATOM 798 C C . SER A 1 95 ? 19.752 -7.264 27.353 1.00 95.69 95 SER A C 1
ATOM 800 O O . SER A 1 95 ? 18.651 -7.303 27.912 1.00 95.69 95 SER A O 1
ATOM 802 N N . PRO A 1 96 ? 20.816 -7.898 27.888 1.00 94.94 96 PRO A N 1
ATOM 803 C CA . PRO A 1 96 ? 20.726 -8.653 29.141 1.00 94.94 96 PRO A CA 1
ATOM 804 C C . PRO A 1 96 ? 20.262 -7.799 30.327 1.00 94.94 96 PRO A C 1
ATOM 806 O O . PRO A 1 96 ? 19.447 -8.241 31.132 1.00 94.94 96 PRO A O 1
ATOM 809 N N . GLN A 1 97 ? 20.739 -6.553 30.413 1.00 96.12 97 GLN A N 1
ATOM 810 C CA . GLN A 1 97 ? 20.342 -5.611 31.463 1.00 96.12 97 GLN A CA 1
ATOM 811 C C . GLN A 1 97 ? 18.864 -5.224 31.349 1.00 96.12 97 GLN A C 1
ATOM 813 O O . GLN A 1 97 ? 18.148 -5.292 32.345 1.00 96.12 97 GLN A O 1
ATOM 818 N N . GLY A 1 98 ? 18.390 -4.893 30.141 1.00 96.50 98 GLY A N 1
ATOM 819 C CA . GLY A 1 98 ? 16.981 -4.571 29.907 1.00 96.50 98 GLY A CA 1
ATOM 820 C C . GLY A 1 98 ? 16.064 -5.761 30.185 1.00 96.50 98 GLY A C 1
ATOM 821 O O . GLY A 1 98 ? 14.978 -5.602 30.728 1.00 96.50 98 GLY A O 1
ATOM 822 N N . CYS A 1 99 ? 16.513 -6.977 29.878 1.00 96.88 99 CYS A N 1
ATOM 823 C CA . CYS A 1 99 ? 15.770 -8.179 30.224 1.00 96.88 99 CYS A CA 1
ATOM 824 C C . CYS A 1 99 ? 15.715 -8.389 31.746 1.00 96.88 99 CYS A C 1
ATOM 826 O O . CYS A 1 99 ? 14.644 -8.635 32.296 1.00 96.88 99 CYS A O 1
ATOM 828 N N . ARG A 1 100 ? 16.844 -8.221 32.449 1.00 96.62 100 ARG A N 1
ATOM 829 C CA . ARG A 1 100 ? 16.916 -8.343 33.912 1.00 96.62 100 ARG A CA 1
ATOM 830 C C . ARG A 1 100 ? 15.986 -7.358 34.618 1.00 96.62 100 ARG A C 1
ATOM 832 O O . ARG A 1 100 ? 15.276 -7.768 35.532 1.00 96.62 100 ARG A O 1
ATOM 839 N N . THR A 1 101 ? 15.964 -6.089 34.213 1.00 97.31 101 THR A N 1
ATOM 840 C CA . THR A 1 101 ? 15.082 -5.083 34.830 1.00 97.31 101 THR A CA 1
ATOM 841 C C . THR A 1 101 ? 13.607 -5.440 34.652 1.00 97.31 101 THR A C 1
ATOM 843 O O . THR A 1 101 ? 12.843 -5.359 35.614 1.00 97.31 101 THR A O 1
ATOM 846 N N . GLN A 1 102 ? 13.217 -5.923 33.467 1.00 97.44 102 GLN A N 1
ATOM 847 C CA . GLN A 1 102 ? 11.853 -6.398 33.223 1.00 97.44 102 GLN A CA 1
ATOM 848 C C . GLN A 1 102 ? 11.517 -7.646 34.044 1.00 97.44 102 GLN A C 1
ATOM 850 O O . GLN A 1 102 ? 10.441 -7.715 34.630 1.00 97.44 102 GLN A O 1
ATOM 855 N N . LEU A 1 103 ? 12.429 -8.617 34.152 1.00 96.69 103 LEU A N 1
ATOM 856 C CA . LEU A 1 103 ? 12.208 -9.799 34.991 1.00 96.69 103 LEU A CA 1
ATOM 857 C C . LEU A 1 103 ? 12.000 -9.422 36.459 1.00 96.69 103 LEU A C 1
ATOM 859 O O . LEU A 1 103 ? 11.066 -9.918 37.078 1.00 96.69 103 LEU A O 1
ATOM 863 N N . ILE A 1 104 ? 12.819 -8.516 37.002 1.00 97.75 104 ILE A N 1
ATOM 864 C CA . ILE A 1 104 ? 12.659 -8.020 38.378 1.00 97.75 104 ILE A CA 1
ATOM 865 C C . ILE A 1 104 ? 11.277 -7.387 38.560 1.00 97.75 104 ILE A C 1
ATOM 867 O O . ILE A 1 104 ? 10.604 -7.655 39.552 1.00 97.75 104 ILE A O 1
ATOM 871 N N . PHE A 1 105 ? 10.838 -6.571 37.601 1.00 97.75 105 PHE A N 1
ATOM 872 C CA . PHE A 1 105 ? 9.503 -5.978 37.621 1.00 97.75 105 PHE A CA 1
ATOM 873 C C . PHE A 1 105 ? 8.396 -7.046 37.653 1.00 97.75 105 PHE A C 1
ATOM 875 O O . PHE A 1 105 ? 7.505 -6.985 38.500 1.00 97.75 105 PHE A O 1
ATOM 882 N N . TRP A 1 106 ? 8.476 -8.056 36.784 1.00 97.81 106 TRP A N 1
ATOM 883 C CA . TRP A 1 106 ? 7.493 -9.139 36.730 1.00 97.81 106 TRP A CA 1
ATOM 884 C C . TRP A 1 106 ? 7.503 -10.032 37.977 1.00 97.81 106 TRP A C 1
ATOM 886 O O . TRP A 1 106 ? 6.438 -10.478 38.393 1.00 97.81 106 TRP A O 1
ATOM 896 N N . HIS A 1 107 ? 8.663 -10.279 38.590 1.00 97.75 107 HIS A N 1
ATOM 897 C CA . HIS A 1 107 ? 8.751 -11.011 39.857 1.00 97.75 107 HIS A CA 1
ATOM 898 C C . HIS A 1 107 ? 8.093 -10.234 40.998 1.00 97.75 107 HIS A C 1
ATOM 900 O O . HIS A 1 107 ? 7.261 -10.793 41.699 1.00 97.75 107 HIS A O 1
ATOM 906 N N . LYS A 1 108 ? 8.341 -8.922 41.102 1.00 97.88 108 LYS A N 1
ATOM 907 C CA . LYS A 1 108 ? 7.641 -8.072 42.079 1.00 97.88 108 LYS A CA 1
ATOM 908 C C . LYS A 1 108 ? 6.123 -8.122 41.901 1.00 97.88 108 LYS A C 1
ATOM 910 O O . LYS A 1 108 ? 5.391 -8.144 42.883 1.00 97.88 108 LYS A O 1
ATOM 915 N N . LEU A 1 109 ? 5.645 -8.142 40.655 1.00 96.56 109 LEU A N 1
ATOM 916 C CA . LEU A 1 109 ? 4.222 -8.318 40.370 1.00 96.56 109 LEU A CA 1
ATOM 917 C C . LEU A 1 109 ? 3.714 -9.708 40.785 1.00 96.56 109 LEU A C 1
ATOM 919 O O . LEU A 1 109 ? 2.609 -9.828 41.302 1.00 96.56 109 LEU A O 1
ATOM 923 N N . LEU A 1 110 ? 4.493 -10.765 40.551 1.00 96.88 110 LEU A N 1
ATOM 924 C CA . LEU A 1 110 ? 4.131 -12.113 40.986 1.00 96.88 110 LEU A CA 1
ATOM 925 C C . LEU A 1 110 ? 3.981 -12.171 42.510 1.00 96.88 110 LEU A C 1
ATOM 927 O O . LEU A 1 110 ? 2.976 -12.682 42.999 1.00 96.88 110 LEU A O 1
ATOM 931 N N . ASP A 1 111 ? 4.919 -11.577 43.243 1.00 97.12 111 ASP A N 1
ATOM 932 C CA . ASP A 1 111 ? 4.892 -11.529 44.704 1.00 97.12 111 ASP A CA 1
ATOM 933 C C . ASP A 1 111 ? 3.674 -10.745 45.218 1.00 97.12 111 ASP A C 1
ATOM 935 O O . ASP A 1 111 ? 3.011 -11.158 46.173 1.00 97.12 111 ASP A O 1
ATOM 939 N N . THR A 1 112 ? 3.316 -9.625 44.574 1.00 96.06 112 THR A N 1
ATOM 940 C CA . THR A 1 112 ? 2.109 -8.873 44.955 1.00 96.06 112 THR A CA 1
ATOM 941 C C . THR A 1 112 ? 0.831 -9.659 44.682 1.00 96.06 112 THR A C 1
ATOM 943 O O . THR A 1 112 ? -0.061 -9.636 45.528 1.00 96.06 112 THR A O 1
ATOM 946 N N . LEU A 1 113 ? 0.752 -10.393 43.566 1.00 94.31 113 LEU A N 1
ATOM 947 C CA . LEU A 1 113 ? -0.379 -11.272 43.251 1.00 94.31 113 LEU A CA 1
ATOM 948 C C . LEU A 1 113 ? -0.494 -12.446 44.233 1.00 94.31 113 LEU A C 1
ATOM 950 O O . LEU A 1 113 ? -1.600 -12.776 44.648 1.00 94.31 113 LEU A O 1
ATOM 954 N N . GLN A 1 114 ? 0.621 -13.051 44.647 1.00 94.69 114 GLN A N 1
ATOM 955 C CA . GLN A 1 114 ? 0.625 -14.145 45.627 1.00 94.69 114 GLN A CA 1
ATOM 956 C C . GLN A 1 114 ? 0.214 -13.690 47.032 1.00 94.69 114 GLN A C 1
ATOM 958 O O . GLN A 1 114 ? -0.409 -14.448 47.774 1.00 94.69 114 GLN A O 1
ATOM 963 N N . LEU A 1 115 ? 0.554 -12.454 47.406 1.00 95.75 115 LEU A N 1
ATOM 964 C CA . LEU A 1 115 ? 0.216 -11.885 48.712 1.00 95.75 115 LEU A CA 1
ATOM 965 C C . LEU A 1 115 ? -1.193 -11.278 48.750 1.00 95.75 115 LEU A C 1
ATOM 967 O O . LEU A 1 115 ? -1.754 -11.121 49.834 1.00 95.75 115 LEU A O 1
ATOM 971 N N . ALA A 1 116 ? -1.784 -10.966 47.593 1.00 93.44 116 ALA A N 1
ATOM 972 C CA . ALA A 1 116 ? -3.100 -10.343 47.504 1.00 93.44 116 ALA A CA 1
ATOM 973 C C . ALA A 1 116 ? -4.221 -11.129 48.212 1.00 93.44 116 ALA A C 1
ATOM 975 O O . ALA A 1 116 ? -4.968 -10.495 48.945 1.00 93.44 116 ALA A O 1
ATOM 976 N N . PRO A 1 117 ? -4.348 -12.468 48.125 1.00 90.44 117 PRO A N 1
ATOM 977 C CA . PRO A 1 117 ? -5.399 -13.196 48.847 1.00 90.44 117 PRO A CA 1
ATOM 978 C C . PRO A 1 117 ? -5.377 -12.985 50.369 1.00 90.44 117 PRO A C 1
ATOM 980 O O . PRO A 1 117 ? -6.417 -13.059 51.014 1.00 90.44 117 PRO A O 1
ATOM 983 N N . LYS A 1 118 ? -4.203 -12.692 50.944 1.00 94.31 118 LYS A N 1
ATOM 984 C CA . LYS A 1 118 ? -4.017 -12.498 52.390 1.00 94.31 118 LYS A CA 1
ATOM 985 C C . LYS A 1 118 ? -4.101 -11.030 52.818 1.00 94.31 118 LYS A C 1
ATOM 987 O O . LYS A 1 118 ? -4.440 -10.748 53.962 1.00 94.31 118 LYS A O 1
ATOM 992 N N . ASP A 1 119 ? -3.786 -10.096 51.922 1.00 96.12 119 ASP A N 1
ATOM 993 C CA . ASP A 1 119 ? -3.616 -8.676 52.238 1.00 96.12 119 ASP A CA 1
ATOM 994 C C . ASP A 1 119 ? -4.637 -7.794 51.501 1.00 96.12 119 ASP A C 1
ATOM 996 O O . ASP A 1 119 ? -4.539 -7.547 50.293 1.00 96.12 119 ASP A O 1
ATOM 1000 N N . LYS A 1 120 ? -5.595 -7.247 52.261 1.00 93.31 120 LYS A N 1
ATOM 1001 C CA . LYS A 1 120 ? -6.657 -6.364 51.750 1.00 93.31 120 LYS A CA 1
ATOM 1002 C C . LYS A 1 120 ? -6.111 -5.108 51.063 1.00 93.31 120 LYS A C 1
ATOM 1004 O O . LYS A 1 120 ? -6.749 -4.603 50.139 1.00 93.31 120 LYS A O 1
ATOM 1009 N N . GLN A 1 121 ? -4.960 -4.573 51.482 1.00 95.00 121 GLN A N 1
ATOM 1010 C CA . GLN A 1 121 ? -4.393 -3.380 50.843 1.00 95.00 121 GLN A CA 1
ATOM 1011 C C . GLN A 1 121 ? -3.909 -3.699 49.427 1.00 95.00 121 GLN A C 1
ATOM 1013 O O . GLN A 1 121 ? -4.218 -2.965 48.487 1.00 95.00 121 GLN A O 1
ATOM 1018 N N . LYS A 1 122 ? -3.225 -4.835 49.248 1.00 93.06 122 LYS A N 1
ATOM 1019 C CA . LYS A 1 122 ? -2.767 -5.296 47.927 1.00 93.06 122 LYS A CA 1
ATOM 1020 C C . LYS A 1 122 ? -3.932 -5.607 46.994 1.00 93.06 122 LYS A C 1
ATOM 1022 O O . LYS A 1 122 ? -3.864 -5.237 45.824 1.00 93.06 122 LYS A O 1
ATOM 1027 N N . GLN A 1 123 ? -5.024 -6.183 47.504 1.00 91.31 123 GLN A N 1
ATOM 1028 C CA . GLN A 1 123 ? -6.256 -6.369 46.720 1.00 91.31 123 GLN A CA 1
ATOM 1029 C C . GLN A 1 123 ? -6.816 -5.039 46.213 1.00 91.31 123 GLN A C 1
ATOM 1031 O O . GLN A 1 123 ? -7.089 -4.909 45.021 1.00 91.31 123 GLN A O 1
ATOM 1036 N N . LYS A 1 124 ? -6.916 -4.020 47.080 1.00 92.06 124 LYS A N 1
ATOM 1037 C CA . LYS A 1 124 ? -7.380 -2.678 46.684 1.00 92.06 124 LYS A CA 1
ATOM 1038 C C . LYS A 1 124 ? -6.493 -2.056 45.604 1.00 92.06 124 LYS A C 1
ATOM 1040 O O . LYS A 1 124 ? -7.004 -1.457 44.658 1.00 92.06 124 LYS A O 1
ATOM 1045 N N . VAL A 1 125 ? -5.172 -2.207 45.721 1.00 93.88 125 VAL A N 1
ATOM 1046 C CA . VAL A 1 125 ? -4.217 -1.724 44.712 1.00 93.88 125 VAL A CA 1
ATOM 1047 C C . VAL A 1 125 ? -4.439 -2.433 43.375 1.00 93.88 125 VAL A C 1
ATOM 1049 O O . VAL A 1 125 ? -4.559 -1.765 42.347 1.00 93.88 125 VAL A O 1
ATOM 1052 N N . LEU A 1 126 ? -4.553 -3.764 43.375 1.00 92.69 126 LEU A N 1
ATOM 1053 C CA . LEU A 1 126 ? -4.815 -4.539 42.160 1.00 92.69 126 LEU A CA 1
ATOM 1054 C C . LEU A 1 126 ? -6.157 -4.174 41.522 1.00 92.69 126 LEU A C 1
ATOM 1056 O O . LEU A 1 126 ? -6.200 -3.989 40.310 1.00 92.69 126 LEU A O 1
ATOM 1060 N N . ALA A 1 127 ? -7.212 -3.979 42.316 1.00 88.88 127 ALA A N 1
ATOM 1061 C CA . ALA A 1 127 ? -8.532 -3.589 41.819 1.00 88.88 127 ALA A CA 1
ATOM 1062 C C . ALA A 1 127 ? -8.495 -2.214 41.137 1.00 88.88 127 ALA A C 1
ATOM 1064 O O . ALA A 1 127 ? -9.054 -2.027 40.055 1.00 88.88 127 ALA A O 1
ATOM 1065 N N . LYS A 1 128 ? -7.755 -1.257 41.715 1.00 93.12 128 LYS A N 1
ATOM 1066 C CA . LYS A 1 128 ? -7.520 0.054 41.094 1.00 93.12 128 LYS A CA 1
ATOM 1067 C C . LYS A 1 128 ? -6.804 -0.082 39.746 1.00 93.12 128 LYS A C 1
ATOM 1069 O O . LYS A 1 128 ? -7.227 0.528 38.764 1.00 93.12 128 LYS A O 1
ATOM 1074 N N . TYR A 1 129 ? -5.729 -0.871 39.682 1.00 94.00 129 TYR A N 1
ATOM 1075 C CA . TYR A 1 129 ? -5.005 -1.094 38.427 1.00 94.00 129 TYR A CA 1
ATOM 1076 C C . TYR A 1 129 ? -5.832 -1.867 37.403 1.00 94.00 129 TYR A C 1
ATOM 1078 O O . TYR A 1 129 ? -5.732 -1.570 36.216 1.00 94.00 129 TYR A O 1
ATOM 1086 N N . GLU A 1 130 ? -6.668 -2.810 37.829 1.00 90.81 130 GLU A N 1
ATOM 1087 C CA . GLU A 1 130 ? -7.578 -3.524 36.941 1.00 90.81 130 GLU A CA 1
ATOM 1088 C C . GLU A 1 130 ? -8.549 -2.564 36.248 1.00 90.81 130 GLU A C 1
ATOM 1090 O O . GLU A 1 130 ? -8.684 -2.648 35.028 1.00 90.81 130 GLU A O 1
ATOM 1095 N N . GLY A 1 131 ? -9.128 -1.599 36.971 1.00 89.69 131 GLY A N 1
ATOM 1096 C CA . GLY A 1 131 ? -9.968 -0.555 36.375 1.00 89.69 131 GLY A CA 1
ATOM 1097 C C . GLY A 1 131 ? -9.221 0.301 35.343 1.00 89.69 131 GLY A C 1
ATOM 1098 O O . GLY A 1 131 ? -9.708 0.510 34.232 1.00 89.69 131 GLY A O 1
ATOM 1099 N N . ILE A 1 132 ? -7.992 0.728 35.659 1.00 95.19 132 ILE A N 1
ATOM 1100 C CA . ILE A 1 132 ? -7.144 1.493 34.724 1.00 95.19 132 ILE A CA 1
ATOM 1101 C C . ILE A 1 132 ? -6.807 0.659 33.477 1.00 95.19 132 ILE A C 1
ATOM 1103 O O . ILE A 1 132 ? -6.839 1.159 32.351 1.00 95.19 132 ILE A O 1
ATOM 1107 N N . LEU A 1 133 ? -6.474 -0.621 33.660 1.00 94.44 133 LEU A N 1
ATOM 1108 C CA . LEU A 1 133 ? -6.141 -1.531 32.566 1.00 94.44 133 LEU A CA 1
ATOM 1109 C C . LEU A 1 133 ? -7.366 -1.890 31.722 1.00 94.44 133 LEU A C 1
ATOM 1111 O O . LEU A 1 133 ? -7.215 -2.034 30.511 1.00 94.44 133 LEU A O 1
ATOM 1115 N N . ALA A 1 134 ? -8.551 -2.000 32.326 1.00 89.25 134 ALA A N 1
ATOM 1116 C CA . ALA A 1 134 ? -9.812 -2.212 31.622 1.00 89.25 134 ALA A CA 1
ATOM 1117 C C . ALA A 1 134 ? -10.110 -1.031 30.691 1.00 89.25 134 ALA A C 1
ATOM 1119 O O . ALA A 1 134 ? -10.240 -1.235 29.486 1.00 89.25 134 ALA A O 1
ATOM 1120 N N . ALA A 1 135 ? -10.071 0.200 31.213 1.00 93.88 135 ALA A N 1
ATOM 1121 C CA . ALA A 1 135 ? -10.250 1.414 30.414 1.00 93.88 135 ALA A CA 1
ATOM 1122 C C . ALA A 1 135 ? -9.192 1.534 29.300 1.00 93.88 135 ALA A C 1
ATOM 1124 O O . ALA A 1 135 ? -9.487 1.907 28.164 1.00 93.88 135 ALA A O 1
ATOM 1125 N N . ARG A 1 136 ? -7.936 1.165 29.591 1.00 95.81 136 ARG A N 1
ATOM 1126 C CA . ARG A 1 136 ? -6.866 1.131 28.583 1.00 95.81 136 ARG A CA 1
ATOM 1127 C C . ARG A 1 136 ? -7.127 0.082 27.498 1.00 95.81 136 ARG A C 1
ATOM 1129 O O . ARG A 1 136 ? -6.872 0.360 26.327 1.00 95.81 136 ARG A O 1
ATOM 1136 N N . LYS A 1 137 ? -7.578 -1.118 27.871 1.00 90.31 137 LYS A N 1
ATOM 1137 C CA . LYS A 1 137 ? -7.916 -2.201 26.939 1.00 90.31 137 LYS A CA 1
ATOM 1138 C C . LYS A 1 137 ? -9.063 -1.774 26.024 1.00 90.31 137 LYS A C 1
ATOM 1140 O O . LYS A 1 137 ? -8.902 -1.870 24.813 1.00 90.31 137 LYS A O 1
ATOM 1145 N N . GLU A 1 138 ? -10.139 -1.240 26.592 1.00 91.19 138 GLU A N 1
ATOM 1146 C CA . GLU A 1 138 ? -11.292 -0.723 25.851 1.00 91.19 138 GLU A CA 1
ATOM 1147 C C . GLU A 1 138 ? -10.873 0.373 24.868 1.00 91.19 138 GLU A C 1
ATOM 1149 O O . GLU A 1 138 ? -11.160 0.278 23.679 1.00 91.19 138 GLU A O 1
ATOM 1154 N N . ARG A 1 139 ? -10.081 1.359 25.313 1.00 96.19 139 ARG A N 1
ATOM 1155 C CA . ARG A 1 139 ? -9.536 2.393 24.422 1.00 96.19 139 ARG A CA 1
ATOM 1156 C C . ARG A 1 139 ? -8.783 1.796 23.232 1.00 96.19 139 ARG A C 1
ATOM 1158 O O . ARG A 1 139 ? -8.935 2.265 22.111 1.00 96.19 139 ARG A O 1
ATOM 1165 N N . LEU A 1 140 ? -7.961 0.776 23.459 1.00 93.06 140 LEU A N 1
ATOM 1166 C CA . LEU A 1 140 ? -7.198 0.127 22.391 1.00 93.06 140 LEU A CA 1
ATOM 1167 C C . LEU A 1 140 ? -8.082 -0.695 21.450 1.00 93.06 140 LEU A C 1
ATOM 1169 O O . LEU A 1 140 ? -7.814 -0.723 20.252 1.00 93.06 140 LEU A O 1
ATOM 1173 N N . GLU A 1 141 ? -9.116 -1.354 21.968 1.00 87.06 141 GLU A N 1
ATOM 1174 C CA . GLU A 1 141 ? -10.129 -2.030 21.151 1.00 87.06 141 GLU A CA 1
ATOM 1175 C C . GLU A 1 141 ? -10.873 -1.013 20.278 1.00 87.06 141 GLU A C 1
ATOM 1177 O O . GLU A 1 141 ? -10.980 -1.214 19.068 1.00 87.06 141 GLU A O 1
ATOM 1182 N N . MET A 1 142 ? -11.255 0.132 20.846 1.00 93.62 142 MET A N 1
ATOM 1183 C CA . MET A 1 142 ? -11.850 1.247 20.108 1.00 93.62 142 MET A CA 1
ATOM 1184 C C . MET A 1 142 ? -10.902 1.827 19.056 1.00 93.62 142 MET A C 1
ATOM 1186 O O . MET A 1 142 ? -11.328 2.084 17.935 1.00 93.62 142 MET A O 1
ATOM 1190 N N . GLU A 1 143 ? -9.611 1.988 19.355 1.00 95.00 143 GLU A N 1
ATOM 1191 C CA . GLU A 1 143 ? -8.612 2.431 18.373 1.00 95.00 143 GLU A CA 1
ATOM 1192 C C . GLU A 1 143 ? -8.458 1.430 17.214 1.00 95.00 143 GLU A C 1
ATOM 1194 O O . GLU A 1 143 ? -8.274 1.838 16.066 1.00 95.00 143 GLU A O 1
ATOM 1199 N N . VAL A 1 144 ? -8.535 0.122 17.486 1.00 89.88 144 VAL A N 1
ATOM 1200 C CA . VAL A 1 144 ? -8.501 -0.920 16.447 1.00 89.88 144 VAL A CA 1
ATOM 1201 C C . VAL A 1 144 ? -9.762 -0.872 15.591 1.00 89.88 144 VAL A C 1
ATOM 1203 O O . VAL A 1 144 ? -9.643 -0.869 14.368 1.00 89.88 144 VAL A O 1
ATOM 1206 N N . LEU A 1 145 ? -10.944 -0.792 16.207 1.00 93.50 145 LEU A N 1
ATOM 1207 C CA . LEU A 1 145 ? -12.214 -0.655 15.490 1.00 93.50 145 LEU A CA 1
ATOM 1208 C C . LEU A 1 145 ? -12.226 0.610 14.630 1.00 93.50 145 LEU A C 1
ATOM 1210 O O . LEU A 1 145 ? -12.565 0.553 13.453 1.00 93.50 145 LEU A O 1
ATOM 1214 N N . TYR A 1 146 ? -11.767 1.733 15.180 1.00 96.25 146 TYR A N 1
ATOM 1215 C CA . TYR A 1 146 ? -11.658 2.993 14.455 1.00 96.25 146 TYR A CA 1
ATOM 1216 C C . TYR A 1 146 ? -10.726 2.880 13.244 1.00 96.25 146 TYR A C 1
ATOM 1218 O O . TYR A 1 146 ? -11.077 3.328 12.156 1.00 96.25 146 TYR A O 1
ATOM 1226 N N . LYS A 1 147 ? -9.563 2.233 13.390 1.00 95.06 147 LYS A N 1
ATOM 1227 C CA . LYS A 1 147 ? -8.659 1.966 12.259 1.00 95.06 147 LYS A CA 1
ATOM 1228 C C . LYS A 1 147 ? -9.297 1.061 11.210 1.00 95.06 147 LYS A C 1
ATOM 1230 O O . LYS A 1 147 ? -9.188 1.357 10.030 1.00 95.06 147 LYS A O 1
ATOM 1235 N N . GLN A 1 148 ? -9.978 -0.006 11.624 1.00 93.44 148 GLN A N 1
ATOM 1236 C CA . GLN A 1 148 ? -10.678 -0.902 10.700 1.00 93.44 148 GLN A CA 1
ATOM 1237 C C . GLN A 1 148 ? -11.770 -0.169 9.917 1.00 93.44 148 GLN A C 1
ATOM 1239 O O . GLN A 1 148 ? -11.904 -0.379 8.710 1.00 93.44 148 GLN A O 1
ATOM 1244 N N . GLU A 1 149 ? -12.510 0.713 10.587 1.00 96.44 149 GLU A N 1
ATOM 1245 C CA . GLU A 1 149 ? -13.538 1.539 9.964 1.00 96.44 149 GLU A CA 1
ATOM 1246 C C . GLU A 1 149 ? -12.921 2.557 9.000 1.00 96.44 149 GLU A C 1
ATOM 1248 O O . GLU A 1 149 ? -13.362 2.669 7.858 1.00 96.44 149 GLU A O 1
ATOM 1253 N N . LEU A 1 150 ? -11.841 3.240 9.396 1.00 96.88 150 LEU A N 1
ATOM 1254 C CA . LEU A 1 150 ? -11.094 4.125 8.501 1.00 96.88 150 LEU A CA 1
ATOM 1255 C C . LEU A 1 150 ? -10.560 3.378 7.275 1.00 96.88 150 LEU A C 1
ATOM 1257 O O . LEU A 1 150 ? -10.774 3.835 6.155 1.00 96.88 150 LEU A O 1
ATOM 1261 N N . ASP A 1 151 ? -9.941 2.212 7.455 1.00 95.06 151 ASP A N 1
ATOM 1262 C CA . ASP A 1 151 ? -9.437 1.375 6.362 1.00 95.06 151 ASP A CA 1
ATOM 1263 C C . ASP A 1 151 ? -10.574 0.936 5.426 1.00 95.06 151 ASP A C 1
ATOM 1265 O O . ASP A 1 151 ? -10.413 0.870 4.202 1.00 95.06 151 ASP A O 1
ATOM 1269 N N . TRP A 1 152 ? -11.749 0.627 5.978 1.00 96.06 152 TRP A N 1
ATOM 1270 C CA . TRP A 1 152 ? -12.937 0.286 5.201 1.00 96.06 152 TRP A CA 1
ATOM 1271 C C . TRP A 1 152 ? -13.475 1.489 4.419 1.00 96.06 152 TRP A C 1
ATOM 1273 O O . TRP A 1 152 ? -13.729 1.371 3.214 1.00 96.06 152 TRP A O 1
ATOM 1283 N N . LEU A 1 153 ? -13.567 2.660 5.050 1.00 95.81 153 LEU A N 1
ATOM 1284 C CA . LEU A 1 153 ? -13.947 3.914 4.402 1.00 95.81 153 LEU A CA 1
ATOM 1285 C C . LEU A 1 153 ? -12.956 4.292 3.300 1.00 95.81 153 LEU A C 1
ATOM 1287 O O . LEU A 1 153 ? -13.372 4.682 2.207 1.00 95.81 153 LEU A O 1
ATOM 1291 N N . GLU A 1 154 ? -11.656 4.133 3.535 1.00 94.69 154 GLU A N 1
ATOM 1292 C CA . GLU A 1 154 ? -10.614 4.342 2.533 1.00 94.69 154 GLU A CA 1
ATOM 1293 C C . GLU A 1 154 ? -10.743 3.359 1.374 1.00 94.69 154 GLU A C 1
ATOM 1295 O O . GLU A 1 154 ? -10.662 3.767 0.211 1.00 94.69 154 GLU A O 1
ATOM 1300 N N . ARG A 1 155 ? -11.020 2.082 1.656 1.00 94.19 155 ARG A N 1
ATOM 1301 C CA . ARG A 1 155 ? -11.269 1.061 0.633 1.00 94.19 155 ARG A CA 1
ATOM 1302 C C . ARG A 1 155 ? -12.480 1.413 -0.222 1.00 94.19 155 ARG A C 1
ATOM 1304 O O . ARG A 1 155 ? -12.409 1.3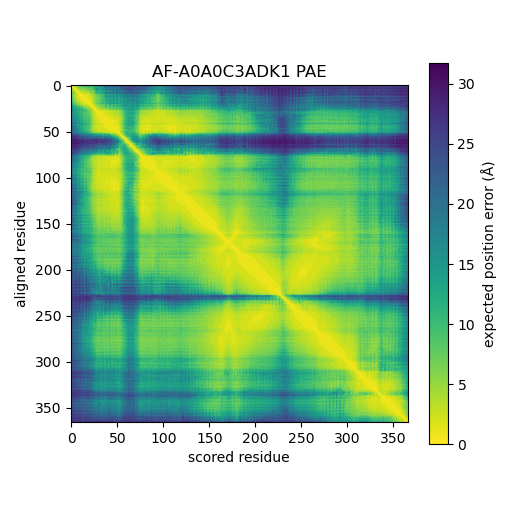09 -1.444 1.00 94.19 155 ARG A O 1
ATOM 1311 N N . ILE A 1 156 ? -13.574 1.877 0.381 1.00 95.38 156 ILE A N 1
ATOM 1312 C CA . ILE A 1 156 ? -14.773 2.314 -0.350 1.00 95.38 156 ILE A CA 1
ATOM 1313 C C . ILE A 1 156 ? -14.502 3.579 -1.143 1.00 95.38 156 ILE A C 1
ATOM 1315 O O . ILE A 1 156 ? -14.901 3.678 -2.306 1.00 95.38 156 ILE A O 1
ATOM 1319 N N . ARG A 1 157 ? -13.814 4.545 -0.536 1.00 93.56 157 ARG A N 1
ATOM 1320 C CA . ARG A 1 157 ? -13.418 5.787 -1.186 1.00 93.56 157 ARG A CA 1
ATOM 1321 C C . ARG A 1 157 ? -12.573 5.458 -2.414 1.00 93.56 157 ARG A C 1
ATOM 1323 O O . ARG A 1 157 ? -12.868 5.962 -3.490 1.00 93.56 157 ARG A O 1
ATOM 1330 N N . ASN A 1 158 ? -11.587 4.579 -2.290 1.00 93.25 158 ASN A N 1
ATOM 1331 C CA . ASN A 1 158 ? -10.625 4.247 -3.340 1.00 93.25 158 ASN A CA 1
ATOM 1332 C C . ASN A 1 158 ? -11.019 3.052 -4.212 1.00 93.25 158 ASN A C 1
ATOM 1334 O O . ASN A 1 158 ? -10.219 2.628 -5.047 1.00 93.25 158 ASN A O 1
ATOM 1338 N N . ARG A 1 159 ? -12.248 2.536 -4.080 1.00 95.50 159 ARG A N 1
ATOM 1339 C CA . ARG A 1 159 ? -12.716 1.430 -4.916 1.00 95.50 159 ARG A CA 1
ATOM 1340 C C . ARG A 1 159 ? -12.693 1.845 -6.394 1.00 95.50 159 ARG A C 1
ATOM 1342 O O . ARG A 1 159 ? -13.234 2.904 -6.734 1.00 95.50 159 ARG A O 1
ATOM 1349 N N . PRO A 1 160 ? -12.104 1.036 -7.285 1.00 96.94 160 PRO A N 1
ATOM 1350 C CA . PRO A 1 160 ? -12.137 1.318 -8.710 1.00 96.94 160 PRO A CA 1
ATOM 1351 C C . PRO A 1 160 ? -13.567 1.225 -9.237 1.00 96.94 160 PRO A C 1
ATOM 1353 O O . PRO A 1 160 ? -14.248 0.221 -9.038 1.00 96.94 160 PRO A O 1
ATOM 1356 N N . ILE A 1 161 ? -14.028 2.264 -9.930 1.00 96.56 161 ILE A N 1
ATOM 1357 C CA . ILE A 1 161 ? -15.379 2.304 -10.504 1.00 96.56 161 ILE A CA 1
ATOM 1358 C C . ILE A 1 161 ? -15.267 2.369 -12.022 1.00 96.56 161 ILE A C 1
ATOM 1360 O O . ILE A 1 161 ? -14.603 3.252 -12.564 1.00 96.56 161 ILE A O 1
ATOM 1364 N N . LEU A 1 162 ? -15.946 1.468 -12.731 1.00 96.69 162 LEU A N 1
ATOM 1365 C CA . LEU A 1 162 ? -16.024 1.516 -14.191 1.00 96.69 162 LEU A CA 1
ATOM 1366 C C . LEU A 1 162 ? -16.700 2.817 -14.641 1.00 96.69 162 LEU A C 1
ATOM 1368 O O . LEU A 1 162 ? -17.859 3.076 -14.333 1.00 96.69 162 LEU A O 1
ATOM 1372 N N . SER A 1 163 ? -15.969 3.649 -15.385 1.00 94.69 163 SER A N 1
ATOM 1373 C CA . SER A 1 163 ? -16.470 4.963 -15.822 1.00 94.69 163 SER A CA 1
ATOM 1374 C C . SER A 1 163 ? -17.408 4.899 -17.037 1.00 94.69 163 SER A C 1
ATOM 1376 O O . SER A 1 163 ? -18.088 5.887 -17.339 1.00 94.69 163 SER A O 1
ATOM 1378 N N . GLY A 1 164 ? -17.417 3.759 -17.740 1.00 94.75 164 GLY A N 1
ATOM 1379 C CA . GLY A 1 164 ? -18.031 3.579 -19.059 1.00 94.75 164 GLY A CA 1
ATOM 1380 C C . GLY A 1 164 ? -17.129 4.002 -20.231 1.00 94.75 164 GLY A C 1
ATOM 1381 O O . GLY A 1 164 ? -17.566 3.979 -21.380 1.00 94.75 164 GLY A O 1
ATOM 1382 N N . GLY A 1 165 ? -15.885 4.414 -19.969 1.00 95.50 165 GLY A N 1
ATOM 1383 C CA . GLY A 1 165 ? -14.887 4.725 -20.996 1.00 95.50 165 GLY A CA 1
ATOM 1384 C C . GLY A 1 165 ? -13.906 3.579 -21.253 1.00 95.50 165 GLY A C 1
ATOM 1385 O O . GLY A 1 165 ? -13.731 2.694 -20.413 1.00 95.50 165 GLY A O 1
ATOM 1386 N N . TYR A 1 166 ? -13.215 3.655 -22.387 1.00 95.88 166 TYR A N 1
ATOM 1387 C CA . TYR A 1 166 ? -12.107 2.770 -22.746 1.00 95.88 166 TYR A CA 1
ATOM 1388 C C . TYR A 1 166 ? -10.775 3.504 -22.559 1.00 95.88 166 TYR A C 1
ATOM 1390 O O . TYR A 1 166 ? -10.691 4.710 -22.809 1.00 95.88 166 TYR A O 1
ATOM 1398 N N . LEU A 1 167 ? -9.734 2.788 -22.140 1.00 96.38 167 LEU A N 1
ATOM 1399 C CA . LEU A 1 167 ? -8.354 3.187 -22.391 1.00 96.38 167 LEU A CA 1
ATOM 1400 C C . LEU A 1 167 ? -7.940 2.545 -23.709 1.00 96.38 167 LEU A C 1
ATOM 1402 O O . LEU A 1 167 ? -7.957 1.319 -23.831 1.00 96.38 167 LEU A O 1
ATOM 1406 N N . ARG A 1 168 ? -7.613 3.385 -24.694 1.00 96.81 168 ARG A N 1
ATOM 1407 C CA . ARG A 1 168 ? -7.141 2.915 -25.996 1.00 96.81 168 ARG A CA 1
ATOM 1408 C C . ARG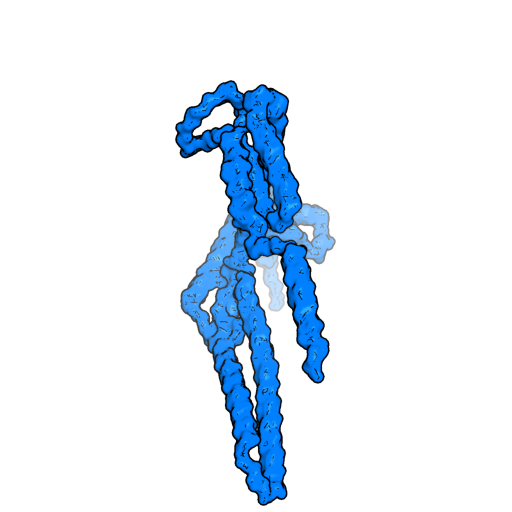 A 1 168 ? -5.861 2.089 -25.808 1.00 96.81 168 ARG A C 1
ATOM 1410 O O . ARG A 1 168 ? -5.068 2.419 -24.914 1.00 96.81 168 ARG A O 1
ATOM 1417 N N . PRO A 1 169 ? -5.674 1.018 -26.595 1.00 97.88 169 PRO A N 1
ATOM 1418 C CA . PRO A 1 169 ? -4.395 0.335 -26.626 1.00 97.88 169 PRO A CA 1
ATOM 1419 C C . PRO A 1 169 ? -3.306 1.333 -27.014 1.00 97.88 169 PRO A C 1
ATOM 1421 O O . PRO A 1 169 ? -3.492 2.199 -27.868 1.00 97.88 169 PRO A O 1
ATOM 1424 N N . THR A 1 170 ? -2.180 1.243 -26.326 1.00 98.06 170 THR A N 1
ATOM 1425 C CA . THR A 1 170 ? -0.963 1.979 -26.652 1.00 98.06 170 THR A CA 1
ATOM 1426 C C . THR A 1 170 ? 0.207 1.015 -26.549 1.00 98.06 170 THR A C 1
ATOM 1428 O O . THR A 1 170 ? 0.077 -0.094 -26.034 1.00 98.06 170 THR A O 1
ATOM 1431 N N . VAL A 1 171 ? 1.394 1.467 -26.935 1.00 97.94 171 VAL A N 1
ATOM 1432 C CA . VAL A 1 171 ? 2.630 0.696 -26.742 1.00 97.94 171 VAL A CA 1
ATOM 1433 C C . VAL A 1 171 ? 2.817 0.237 -25.281 1.00 97.94 171 VAL A C 1
ATOM 1435 O O . VAL A 1 171 ? 3.327 -0.848 -24.995 1.00 97.94 171 VAL A O 1
ATOM 1438 N N . ASN A 1 172 ? 2.343 1.039 -24.323 1.00 97.75 172 ASN A N 1
ATOM 1439 C CA . ASN A 1 172 ? 2.549 0.792 -22.898 1.00 97.75 172 ASN A CA 1
ATOM 1440 C C . ASN A 1 172 ? 1.435 -0.055 -22.264 1.00 97.75 172 ASN A C 1
ATOM 1442 O O . ASN A 1 172 ? 1.621 -0.631 -21.185 1.00 97.75 172 ASN A O 1
ATOM 1446 N N . ASN A 1 173 ? 0.265 -0.147 -22.895 1.00 97.56 173 ASN A N 1
ATOM 1447 C CA . ASN A 1 173 ? -0.877 -0.856 -22.337 1.00 97.56 173 ASN A CA 1
ATOM 1448 C C . ASN A 1 173 ? -1.750 -1.505 -23.408 1.00 97.56 173 ASN A C 1
ATOM 1450 O O . ASN A 1 173 ? -2.107 -0.884 -24.398 1.00 97.56 173 ASN A O 1
ATOM 1454 N N . ARG A 1 174 ? -2.185 -2.731 -23.114 1.00 97.88 174 ARG A N 1
ATOM 1455 C CA . ARG A 1 174 ? -3.280 -3.406 -23.817 1.00 97.88 174 ARG A CA 1
ATOM 1456 C C . ARG A 1 174 ? -4.595 -2.615 -23.665 1.00 97.88 174 ARG A C 1
ATOM 1458 O O . ARG A 1 174 ? -4.655 -1.712 -22.814 1.00 97.88 174 ARG A O 1
ATOM 1465 N N . PRO A 1 175 ? -5.644 -2.926 -24.447 1.00 97.81 175 PRO A N 1
ATOM 1466 C CA . PRO A 1 175 ? -6.969 -2.363 -24.234 1.00 97.81 175 PRO A CA 1
ATOM 1467 C C . PRO A 1 175 ? -7.427 -2.662 -22.806 1.00 97.81 175 PRO A C 1
ATOM 1469 O O . PRO A 1 175 ? -7.381 -3.803 -22.347 1.00 97.81 175 PRO A O 1
ATOM 1472 N N . MET A 1 176 ? -7.835 -1.625 -22.078 1.00 97.19 176 MET A N 1
ATOM 1473 C CA . MET A 1 176 ? -8.280 -1.748 -20.688 1.00 97.19 176 MET A CA 1
ATOM 1474 C C . MET A 1 176 ? -9.512 -0.873 -20.440 1.00 97.19 176 MET A C 1
ATOM 1476 O O . MET A 1 176 ? -9.675 0.172 -21.079 1.00 97.19 176 MET A O 1
ATOM 1480 N N . PRO A 1 177 ? -10.382 -1.236 -19.484 1.00 97.56 177 PRO A N 1
ATOM 1481 C CA . PRO A 1 177 ? -11.469 -0.363 -19.075 1.00 97.56 177 PRO A CA 1
ATOM 1482 C C . PRO A 1 177 ? -10.929 0.882 -18.361 1.00 97.56 177 PRO A C 1
ATOM 1484 O O . PRO A 1 177 ? -10.022 0.807 -17.530 1.00 97.56 177 PRO A O 1
ATOM 1487 N N . ARG A 1 178 ? -11.531 2.047 -18.624 1.00 96.69 178 ARG A N 1
ATOM 1488 C CA . ARG A 1 178 ? -11.212 3.261 -17.868 1.00 96.69 178 ARG A CA 1
ATOM 1489 C C . ARG A 1 178 ? -11.917 3.210 -16.515 1.00 96.69 178 ARG A C 1
ATOM 1491 O O . ARG A 1 178 ? -13.143 3.336 -16.429 1.00 96.69 178 ARG A O 1
ATOM 1498 N N . LEU A 1 179 ? -11.131 3.077 -15.456 1.00 97.31 179 LEU A N 1
ATOM 1499 C CA . LEU A 1 179 ? -11.605 3.115 -14.075 1.00 97.31 179 LEU A CA 1
ATOM 1500 C C . LEU A 1 179 ? -11.470 4.537 -13.510 1.00 97.31 179 LEU A C 1
ATOM 1502 O O . LEU A 1 179 ? -10.460 5.210 -13.724 1.00 97.31 179 LEU A O 1
ATOM 1506 N N . HIS A 1 180 ? -12.486 5.004 -12.788 1.00 94.88 180 HIS A N 1
ATOM 1507 C CA . HIS A 1 180 ? -12.347 6.107 -11.846 1.00 94.88 180 HIS A CA 1
ATOM 1508 C C . HIS A 1 180 ? -11.625 5.568 -10.611 1.00 94.88 180 HIS A C 1
ATOM 1510 O O . HIS A 1 180 ? -12.053 4.551 -10.069 1.00 94.88 180 HIS A O 1
ATOM 1516 N N . ARG A 1 181 ? -10.539 6.242 -10.205 1.00 95.31 181 ARG A N 1
ATOM 1517 C CA . ARG A 1 181 ? -9.572 5.762 -9.198 1.00 95.31 181 ARG A CA 1
ATOM 1518 C C . ARG A 1 181 ? -8.924 4.454 -9.649 1.00 95.31 181 ARG A C 1
ATOM 1520 O O . ARG A 1 181 ? -9.250 3.367 -9.183 1.00 95.31 181 ARG A O 1
ATOM 1527 N N . GLN A 1 182 ? -8.044 4.572 -10.644 1.00 95.50 182 GLN A N 1
ATOM 1528 C CA . GLN A 1 182 ? -7.316 3.421 -11.171 1.00 95.50 182 GLN A CA 1
ATOM 1529 C C . GLN A 1 182 ? -6.448 2.800 -10.068 1.00 95.50 182 GLN A C 1
ATOM 1531 O O . GLN A 1 182 ? -5.760 3.544 -9.363 1.00 95.50 182 GLN A O 1
ATOM 1536 N N . PRO A 1 183 ? -6.446 1.463 -9.924 1.00 96.31 183 PRO A N 1
ATOM 1537 C CA . PRO A 1 183 ? -5.555 0.788 -8.995 1.00 96.31 183 PRO A CA 1
ATOM 1538 C C . PRO A 1 183 ? -4.095 1.174 -9.226 1.00 96.31 183 PRO A C 1
ATOM 1540 O O . PRO A 1 183 ? -3.628 1.218 -10.368 1.00 96.31 183 PRO A O 1
ATOM 1543 N N . ILE A 1 184 ? -3.352 1.372 -8.135 1.00 95.44 184 ILE A N 1
ATOM 1544 C CA . ILE A 1 184 ? -1.948 1.793 -8.203 1.00 95.44 184 ILE A CA 1
ATOM 1545 C C . ILE A 1 184 ? -1.088 0.827 -9.023 1.00 95.44 184 ILE A C 1
ATOM 1547 O O . ILE A 1 184 ? -0.193 1.268 -9.735 1.00 95.44 184 ILE A O 1
ATOM 1551 N N . HIS A 1 185 ? -1.388 -0.476 -9.001 1.00 96.38 185 HIS A N 1
ATOM 1552 C CA . HIS A 1 185 ? -0.642 -1.470 -9.768 1.00 96.38 185 HIS A CA 1
ATOM 1553 C C . HIS A 1 185 ? -0.776 -1.270 -11.287 1.00 96.38 185 HIS A C 1
ATOM 1555 O O . HIS A 1 185 ? 0.218 -1.431 -11.988 1.00 96.38 185 HIS A O 1
ATOM 1561 N N . ILE A 1 186 ? -1.942 -0.850 -11.802 1.00 95.75 186 ILE A N 1
ATOM 1562 C CA . ILE A 1 186 ? -2.131 -0.559 -13.236 1.00 95.75 186 ILE A CA 1
ATOM 1563 C C . ILE A 1 186 ? -1.323 0.681 -13.614 1.00 95.75 186 ILE A C 1
ATOM 1565 O O . ILE A 1 186 ? -0.527 0.647 -14.552 1.00 95.75 186 ILE A O 1
ATOM 1569 N N . THR A 1 187 ? -1.468 1.759 -12.841 1.00 96.69 187 THR A N 1
ATOM 1570 C CA . THR A 1 187 ? -0.724 3.007 -13.056 1.00 96.69 187 THR A CA 1
ATOM 1571 C C . THR A 1 187 ? 0.787 2.767 -13.008 1.00 96.69 187 THR A C 1
ATOM 1573 O O . THR A 1 187 ? 1.529 3.205 -13.889 1.00 96.69 187 THR A O 1
ATOM 1576 N N . MET A 1 188 ? 1.258 2.012 -12.014 1.00 98.06 188 MET A N 1
ATOM 1577 C CA . MET A 1 188 ? 2.674 1.695 -11.847 1.00 98.06 188 MET A CA 1
ATOM 1578 C C . MET A 1 188 ? 3.187 0.717 -12.901 1.00 98.06 188 MET A C 1
ATOM 1580 O O . MET A 1 188 ? 4.332 0.854 -13.322 1.00 98.06 188 MET A O 1
ATOM 1584 N N . MET A 1 189 ? 2.367 -0.219 -13.381 1.00 97.94 189 MET A N 1
ATOM 1585 C CA . MET A 1 189 ? 2.703 -1.078 -14.518 1.00 97.94 189 MET A CA 1
ATOM 1586 C C . MET A 1 189 ? 2.963 -0.238 -15.775 1.00 97.94 189 MET A C 1
ATOM 1588 O O . MET A 1 189 ? 4.004 -0.409 -16.409 1.00 97.94 189 MET A O 1
ATOM 1592 N N . ILE A 1 190 ? 2.068 0.700 -16.109 1.00 97.81 190 ILE A N 1
ATOM 1593 C CA . ILE A 1 190 ? 2.237 1.597 -17.266 1.00 97.81 190 ILE A CA 1
ATOM 1594 C C . ILE A 1 190 ? 3.505 2.442 -17.093 1.00 97.81 190 ILE A C 1
ATOM 1596 O O . ILE A 1 190 ? 4.345 2.486 -17.991 1.00 97.81 190 ILE A O 1
ATOM 1600 N N . ARG A 1 191 ? 3.705 3.043 -15.912 1.00 98.31 191 ARG A N 1
ATOM 1601 C CA . ARG A 1 191 ? 4.897 3.855 -15.613 1.00 98.31 191 ARG A CA 1
ATOM 1602 C C . ARG A 1 191 ? 6.198 3.055 -15.725 1.00 98.31 191 ARG A C 1
ATOM 1604 O O . ARG A 1 191 ? 7.175 3.556 -16.277 1.00 98.31 191 ARG A O 1
ATOM 1611 N N . LYS A 1 192 ? 6.226 1.820 -15.211 1.00 98.31 192 LYS A N 1
ATOM 1612 C CA . LYS A 1 192 ? 7.386 0.920 -15.316 1.00 98.31 192 LYS A CA 1
ATOM 1613 C C . L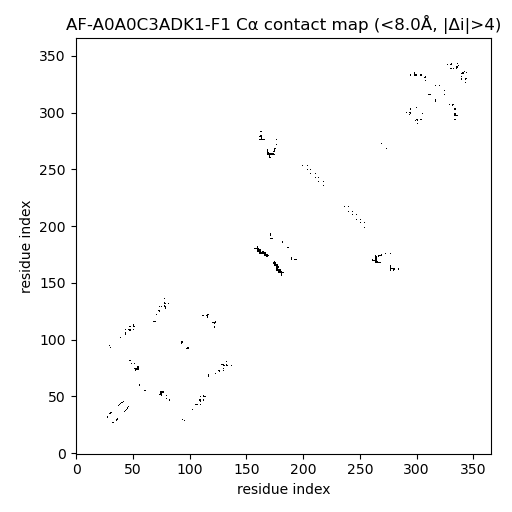YS A 1 192 ? 7.692 0.580 -16.773 1.00 98.31 192 LYS A C 1
ATOM 1615 O O . LYS A 1 192 ? 8.857 0.616 -17.152 1.00 98.31 192 LYS A O 1
ATOM 1620 N N . ARG A 1 193 ? 6.669 0.320 -17.595 1.00 98.19 193 ARG A N 1
ATOM 1621 C CA . ARG A 1 193 ? 6.839 0.056 -19.034 1.00 98.19 193 ARG A CA 1
ATOM 1622 C C . ARG A 1 193 ? 7.409 1.258 -19.778 1.00 98.19 193 ARG A C 1
ATOM 1624 O O . ARG A 1 193 ? 8.368 1.080 -20.515 1.00 98.19 193 ARG A O 1
ATOM 1631 N N . ILE A 1 194 ? 6.915 2.468 -19.503 1.00 98.25 194 ILE A N 1
ATOM 1632 C CA . ILE A 1 194 ? 7.465 3.706 -20.082 1.00 98.25 194 ILE A CA 1
ATOM 1633 C C . ILE A 1 194 ? 8.957 3.834 -19.751 1.00 98.25 194 ILE A C 1
ATOM 1635 O O . ILE A 1 194 ? 9.781 3.969 -20.650 1.00 98.25 194 ILE A O 1
ATOM 1639 N N . LYS A 1 195 ? 9.325 3.715 -18.467 1.00 98.38 195 LYS A N 1
ATOM 1640 C CA . LYS A 1 195 ? 10.732 3.793 -18.040 1.00 98.38 195 LYS A CA 1
ATOM 1641 C C . LYS A 1 195 ? 11.595 2.692 -18.658 1.00 98.38 195 LYS A C 1
ATOM 1643 O O . LYS A 1 195 ? 12.721 2.952 -19.060 1.00 98.38 195 LYS A O 1
ATOM 1648 N N . SER A 1 196 ? 11.080 1.466 -18.728 1.00 97.94 196 SER A N 1
ATOM 1649 C CA . SER A 1 196 ? 11.792 0.343 -19.341 1.00 97.94 196 SER A CA 1
ATOM 1650 C C . SER A 1 196 ? 12.010 0.562 -20.835 1.00 97.94 196 SER A C 1
ATOM 1652 O O . SER A 1 196 ? 13.098 0.273 -21.318 1.00 97.94 196 SER A O 1
ATOM 1654 N N . LYS A 1 197 ? 11.021 1.111 -21.550 1.00 97.94 197 LYS A N 1
ATOM 1655 C CA . LYS A 1 197 ? 11.148 1.460 -22.966 1.00 97.94 197 LYS A CA 1
ATOM 1656 C C . LYS A 1 197 ? 12.228 2.517 -23.189 1.00 97.94 197 LYS A C 1
ATOM 1658 O O . LYS A 1 197 ? 13.067 2.315 -24.055 1.00 97.94 197 LYS A O 1
ATOM 1663 N N . ILE A 1 198 ? 12.239 3.585 -22.386 1.00 98.31 198 ILE A N 1
ATOM 1664 C CA . ILE A 1 198 ? 13.267 4.639 -22.456 1.00 98.31 198 ILE A CA 1
ATOM 1665 C C . ILE A 1 198 ? 14.664 4.032 -22.279 1.00 98.31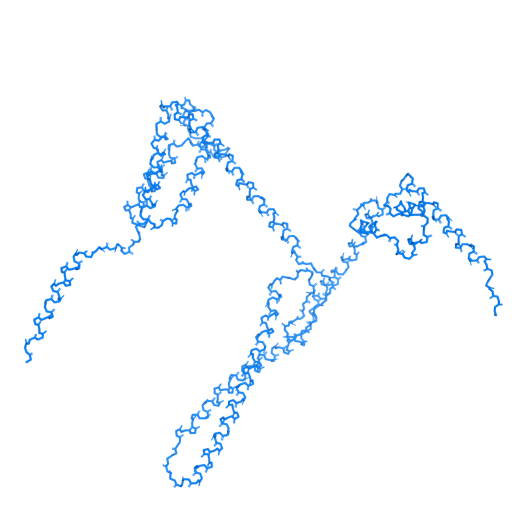 198 ILE A C 1
ATOM 1667 O O . ILE A 1 198 ? 15.510 4.185 -23.150 1.00 98.31 198 ILE A O 1
ATOM 1671 N N . ARG A 1 199 ? 14.863 3.220 -21.233 1.00 98.38 199 ARG A N 1
ATOM 1672 C CA . ARG A 1 199 ? 16.144 2.531 -20.993 1.00 98.38 199 ARG A CA 1
ATOM 1673 C C . ARG A 1 199 ? 16.551 1.595 -22.132 1.00 98.38 199 ARG A C 1
ATOM 1675 O O . ARG A 1 199 ? 17.733 1.466 -22.422 1.00 98.38 199 ARG A O 1
ATOM 1682 N N . ARG A 1 200 ? 15.591 0.907 -22.764 1.00 98.12 200 ARG A N 1
ATOM 1683 C CA . ARG A 1 200 ? 15.862 0.047 -23.928 1.00 98.12 200 ARG A CA 1
ATOM 1684 C C . ARG A 1 200 ? 16.286 0.858 -25.145 1.00 98.12 200 ARG A C 1
ATOM 1686 O O . ARG A 1 200 ? 17.188 0.412 -25.835 1.00 98.12 200 ARG A O 1
ATOM 1693 N N . LEU A 1 201 ? 15.667 2.016 -25.387 1.00 98.12 201 LEU A N 1
ATOM 1694 C CA . LEU A 1 201 ? 16.068 2.919 -26.469 1.00 98.12 201 LEU A CA 1
ATOM 1695 C C . LEU A 1 201 ? 17.485 3.446 -26.238 1.00 98.12 201 LEU A C 1
ATOM 1697 O O . LEU A 1 201 ? 18.322 3.300 -27.115 1.00 98.12 201 LEU A O 1
ATOM 1701 N N . GLU A 1 202 ? 17.784 3.943 -25.036 1.00 98.06 202 GLU A N 1
ATOM 1702 C CA . GLU A 1 202 ? 19.137 4.390 -24.670 1.00 98.06 202 GLU A CA 1
ATOM 1703 C C . GLU A 1 202 ? 20.171 3.269 -24.845 1.00 98.06 202 GLU A C 1
ATOM 1705 O O . GLU A 1 202 ? 21.232 3.474 -25.429 1.00 98.06 202 GLU A O 1
ATOM 1710 N N . ARG A 1 203 ? 19.850 2.056 -24.376 1.00 98.00 203 ARG A N 1
ATOM 1711 C CA . ARG A 1 203 ? 20.721 0.887 -24.537 1.00 98.00 203 ARG A CA 1
ATOM 1712 C C . ARG A 1 203 ? 20.889 0.498 -26.005 1.00 98.00 203 ARG A C 1
ATOM 1714 O O . ARG A 1 203 ? 21.987 0.138 -26.400 1.00 98.00 203 ARG A O 1
ATOM 1721 N N . GLN A 1 204 ? 19.824 0.555 -26.800 1.00 98.06 204 GLN A N 1
ATOM 1722 C CA . GLN A 1 204 ? 19.875 0.256 -28.228 1.00 98.06 204 GLN A CA 1
ATOM 1723 C C . GLN A 1 204 ? 20.781 1.237 -28.971 1.00 98.06 204 GLN A C 1
ATOM 1725 O O . GLN A 1 204 ? 21.557 0.793 -29.808 1.00 98.06 204 GLN A O 1
ATOM 1730 N N . THR A 1 205 ? 20.689 2.535 -28.668 1.00 97.94 205 THR A N 1
ATOM 1731 C CA . THR A 1 205 ? 21.556 3.562 -29.259 1.00 97.94 205 THR A CA 1
ATOM 1732 C C . THR A 1 205 ? 23.022 3.273 -28.943 1.00 97.94 205 THR A C 1
ATOM 1734 O O . THR A 1 205 ? 23.804 3.116 -29.870 1.00 97.94 205 THR A O 1
ATOM 1737 N N . LYS A 1 206 ? 23.362 3.039 -27.668 1.00 97.31 206 LYS A N 1
ATOM 1738 C CA . LYS A 1 206 ? 24.737 2.703 -27.257 1.00 97.31 206 LYS A CA 1
ATOM 1739 C C . LYS A 1 206 ? 25.281 1.433 -27.910 1.00 97.31 206 LYS A C 1
ATOM 1741 O O . LYS A 1 206 ? 26.418 1.398 -28.345 1.00 97.31 206 LYS A O 1
ATOM 1746 N N . LEU A 1 207 ? 24.469 0.376 -27.997 1.00 96.75 207 LEU A N 1
ATOM 1747 C CA . LEU A 1 207 ? 24.896 -0.870 -28.647 1.00 96.75 207 LEU A CA 1
ATOM 1748 C C . LEU A 1 207 ? 25.097 -0.699 -30.157 1.00 96.75 207 LEU A C 1
ATOM 1750 O O . LEU A 1 207 ? 25.870 -1.445 -30.745 1.00 96.75 207 LEU A O 1
ATOM 1754 N N . ARG A 1 208 ? 24.391 0.243 -30.795 1.00 96.88 208 ARG A N 1
ATOM 1755 C CA . ARG A 1 208 ? 24.626 0.582 -32.203 1.00 96.88 208 ARG A CA 1
ATOM 1756 C C . ARG A 1 208 ? 25.919 1.365 -32.373 1.00 96.88 208 ARG A C 1
ATOM 1758 O O . ARG A 1 208 ? 26.693 0.978 -33.231 1.00 96.88 208 ARG A O 1
ATOM 1765 N N . GLU A 1 209 ? 26.167 2.357 -31.518 1.00 95.00 209 GLU A N 1
ATOM 1766 C CA . GLU A 1 209 ? 27.444 3.088 -31.474 1.00 95.00 209 GLU A CA 1
ATOM 1767 C C . GLU A 1 209 ? 28.617 2.106 -31.343 1.00 95.00 209 GLU A C 1
ATOM 1769 O O . GLU A 1 209 ? 29.490 2.087 -32.197 1.00 95.00 209 GLU A O 1
ATOM 1774 N N . TRP A 1 210 ? 28.558 1.171 -30.387 1.00 94.94 210 TRP A N 1
ATOM 1775 C CA . TRP A 1 210 ? 29.601 0.149 -30.229 1.00 94.94 210 TRP A CA 1
ATOM 1776 C C . TRP A 1 210 ? 29.752 -0.775 -31.438 1.00 94.94 210 TRP A C 1
ATOM 1778 O O . TRP A 1 210 ? 30.859 -1.194 -31.756 1.00 94.94 210 TRP A O 1
ATOM 1788 N N . LEU A 1 211 ? 28.657 -1.133 -32.116 1.00 95.81 211 LEU A N 1
ATOM 1789 C CA . LEU A 1 211 ? 28.756 -1.923 -33.346 1.00 95.81 211 LEU A CA 1
ATOM 1790 C C . LEU A 1 211 ? 29.400 -1.134 -34.485 1.00 95.81 211 LEU A C 1
ATOM 1792 O O . LEU A 1 211 ? 30.078 -1.739 -35.311 1.00 95.81 211 LEU A O 1
ATOM 1796 N N . ASP A 1 212 ? 29.163 0.172 -34.556 1.00 94.75 212 ASP A N 1
ATOM 1797 C CA . ASP A 1 212 ? 29.778 1.039 -35.556 1.00 94.75 212 ASP A CA 1
ATOM 1798 C C . ASP A 1 212 ? 31.269 1.254 -35.246 1.00 94.75 212 ASP A C 1
ATOM 1800 O O . ASP A 1 212 ? 32.085 1.145 -36.160 1.00 94.75 212 ASP A O 1
ATOM 1804 N N . ASP A 1 213 ? 31.641 1.398 -33.970 1.00 93.88 213 ASP A N 1
ATOM 1805 C CA . ASP A 1 213 ? 33.038 1.434 -33.516 1.00 93.88 213 ASP A CA 1
ATOM 1806 C C . ASP A 1 213 ? 33.774 0.127 -33.855 1.00 93.88 213 ASP A C 1
ATOM 1808 O O . ASP A 1 213 ? 34.835 0.160 -34.471 1.00 93.88 213 ASP A O 1
ATOM 1812 N N . LEU A 1 214 ? 33.179 -1.036 -33.553 1.00 92.19 214 LEU A N 1
ATOM 1813 C CA . LEU A 1 214 ? 33.755 -2.348 -33.893 1.00 92.19 214 LEU A CA 1
ATOM 1814 C C . LEU A 1 214 ? 33.925 -2.540 -35.407 1.00 92.19 214 LEU A C 1
ATOM 1816 O O . LEU A 1 214 ? 34.860 -3.203 -35.854 1.00 92.19 214 LEU A O 1
ATOM 1820 N N . ARG A 1 215 ? 33.022 -1.976 -36.221 1.00 93.44 215 ARG A N 1
ATOM 1821 C CA . ARG A 1 215 ? 33.168 -1.987 -37.685 1.00 93.44 215 ARG A CA 1
ATOM 1822 C C . ARG A 1 215 ? 34.319 -1.098 -38.127 1.00 93.44 215 ARG A C 1
ATOM 1824 O O . ARG A 1 215 ? 35.103 -1.533 -38.964 1.00 93.44 215 ARG A O 1
ATOM 1831 N N . ALA A 1 216 ? 34.415 0.113 -37.580 1.00 90.62 216 ALA A N 1
ATOM 1832 C CA . ALA A 1 216 ? 35.500 1.038 -37.882 1.00 90.62 216 ALA A CA 1
ATOM 1833 C C . ALA A 1 216 ? 36.858 0.432 -37.496 1.00 90.62 216 ALA A C 1
ATOM 1835 O O . ALA A 1 216 ? 37.778 0.420 -38.313 1.00 90.62 216 ALA A O 1
ATOM 1836 N N . GLU A 1 217 ? 36.956 -0.170 -36.311 1.00 90.75 217 GLU A N 1
ATOM 1837 C CA . GLU A 1 217 ? 38.143 -0.892 -35.854 1.00 90.75 217 GLU A CA 1
ATOM 1838 C C . GLU A 1 217 ? 38.478 -2.071 -36.774 1.00 90.75 217 GLU A C 1
ATOM 1840 O O . GLU A 1 217 ? 39.614 -2.190 -37.225 1.00 90.75 217 GLU A O 1
ATOM 1845 N N . GLY A 1 218 ? 37.487 -2.884 -37.157 1.00 87.81 218 GLY A N 1
ATOM 1846 C CA . GLY A 1 218 ? 37.690 -3.976 -38.111 1.00 87.81 218 GLY A CA 1
ATOM 1847 C C . GLY A 1 218 ? 38.202 -3.501 -39.478 1.00 87.81 218 GLY A C 1
ATOM 1848 O O . GLY A 1 218 ? 39.089 -4.130 -40.055 1.00 87.81 218 GLY A O 1
ATOM 1849 N N . THR A 1 219 ? 37.694 -2.373 -39.993 1.00 91.25 219 THR A N 1
ATOM 1850 C CA . THR A 1 219 ? 38.203 -1.767 -41.240 1.00 91.25 219 THR A CA 1
ATOM 1851 C C . THR A 1 219 ? 39.604 -1.181 -41.084 1.00 91.25 219 THR A C 1
ATOM 1853 O O . THR A 1 219 ? 40.411 -1.250 -42.004 1.00 91.25 219 THR A O 1
ATOM 1856 N N . PHE A 1 220 ? 39.922 -0.623 -39.919 1.00 89.19 220 PHE A N 1
ATOM 1857 C CA . PHE A 1 220 ? 41.246 -0.091 -39.626 1.00 89.19 220 PHE A CA 1
ATOM 1858 C C . PHE A 1 220 ? 42.286 -1.214 -39.543 1.00 89.19 220 PHE A C 1
ATOM 1860 O O . PHE A 1 220 ? 43.333 -1.139 -40.185 1.00 89.19 220 PHE A O 1
ATOM 1867 N N . GLN A 1 221 ? 41.968 -2.294 -38.827 1.00 86.00 221 GLN A N 1
ATOM 1868 C CA . GLN A 1 221 ? 42.827 -3.472 -38.729 1.00 86.00 221 GLN A CA 1
ATOM 1869 C C . GLN A 1 221 ? 43.041 -4.143 -40.090 1.00 86.00 221 GLN A C 1
ATOM 1871 O O . GLN A 1 221 ? 44.158 -4.561 -40.389 1.00 86.00 221 GLN A O 1
ATOM 1876 N N . SER A 1 222 ? 42.013 -4.226 -40.943 1.00 86.75 222 SER A N 1
ATOM 1877 C CA . SER A 1 222 ? 42.174 -4.810 -42.280 1.00 86.75 222 SER A CA 1
ATOM 1878 C C . SER A 1 222 ? 43.109 -3.982 -43.168 1.00 86.75 222 SER A C 1
ATOM 1880 O O . SER A 1 222 ? 43.948 -4.558 -43.858 1.00 86.75 222 SER A O 1
ATOM 1882 N N . VAL A 1 223 ? 43.032 -2.648 -43.101 1.00 88.88 223 VAL A N 1
ATOM 1883 C CA . VAL A 1 223 ? 43.963 -1.745 -43.801 1.00 88.88 223 VAL A CA 1
ATOM 1884 C C . VAL A 1 223 ? 45.389 -1.886 -43.260 1.00 88.88 223 VAL A C 1
ATOM 1886 O O . VAL A 1 223 ? 46.326 -1.983 -44.050 1.00 88.88 223 VAL A O 1
ATOM 1889 N N . LEU A 1 224 ? 45.575 -1.957 -41.936 1.00 86.38 224 LEU A N 1
ATOM 1890 C CA . LEU A 1 224 ? 46.898 -2.169 -41.333 1.00 86.38 224 LEU A CA 1
ATOM 1891 C C . LEU A 1 224 ? 47.526 -3.501 -41.758 1.00 86.38 224 LEU A C 1
ATOM 1893 O O . LEU A 1 224 ? 48.708 -3.541 -42.094 1.00 86.38 224 LEU A O 1
ATOM 1897 N N . ARG A 1 225 ? 46.735 -4.578 -41.809 1.00 84.25 225 ARG A N 1
ATOM 1898 C CA . ARG A 1 225 ? 47.197 -5.895 -42.281 1.00 84.25 225 ARG A CA 1
ATOM 1899 C C . ARG A 1 225 ? 47.622 -5.880 -43.741 1.00 84.25 225 ARG A C 1
ATOM 1901 O O . ARG A 1 225 ? 48.622 -6.493 -44.086 1.00 84.25 225 ARG A O 1
ATOM 1908 N N . GLN A 1 226 ? 46.899 -5.158 -44.597 1.00 87.12 226 GLN A N 1
ATOM 1909 C CA . GLN A 1 226 ? 47.302 -5.000 -45.998 1.00 87.12 226 GLN A CA 1
ATOM 1910 C C . GLN A 1 226 ? 48.669 -4.312 -46.133 1.00 87.12 226 GLN A C 1
ATOM 1912 O O . GLN A 1 226 ? 49.380 -4.572 -47.098 1.00 87.12 226 GLN A O 1
ATOM 1917 N N . GLN A 1 227 ? 49.043 -3.459 -45.174 1.00 88.69 227 GLN A N 1
ATOM 1918 C CA . GLN A 1 227 ? 50.332 -2.762 -45.156 1.00 88.69 227 GLN A CA 1
ATOM 1919 C C . GLN A 1 227 ? 51.451 -3.580 -44.485 1.00 88.69 227 GLN A C 1
ATOM 1921 O O . GLN A 1 227 ? 52.604 -3.505 -44.909 1.00 88.69 227 GLN A O 1
ATOM 1926 N N . GLN A 1 228 ? 51.137 -4.369 -43.453 1.00 82.69 228 GLN A N 1
ATOM 1927 C CA . GLN A 1 228 ? 52.082 -5.247 -42.757 1.00 82.69 228 GLN A CA 1
ATOM 1928 C C . GLN A 1 228 ? 52.065 -6.656 -43.371 1.00 82.69 228 GLN A C 1
ATOM 1930 O O . GLN A 1 228 ? 51.340 -7.534 -42.921 1.00 82.69 228 GLN A O 1
ATOM 1935 N N . HIS A 1 229 ? 52.897 -6.902 -44.385 1.00 62.62 229 HIS A N 1
ATOM 1936 C CA . HIS A 1 229 ? 53.049 -8.198 -45.074 1.00 62.62 229 HIS A CA 1
ATOM 1937 C C . HIS A 1 229 ? 53.595 -9.378 -44.214 1.00 62.62 229 HIS A C 1
ATOM 1939 O O . HIS A 1 229 ? 54.268 -10.259 -44.747 1.00 62.62 229 HIS A O 1
ATOM 1945 N N . GLN A 1 230 ? 53.348 -9.450 -42.900 1.00 55.72 230 GLN A N 1
ATOM 1946 C CA . GLN A 1 230 ? 53.897 -10.503 -42.031 1.00 55.72 230 GLN A CA 1
ATOM 1947 C C . GLN A 1 230 ? 52.868 -11.082 -41.039 1.00 55.72 230 GLN A C 1
ATOM 1949 O O . GLN A 1 230 ? 52.666 -10.572 -39.944 1.00 55.72 230 GLN A O 1
ATOM 1954 N N . GLY A 1 231 ? 52.253 -12.202 -41.431 1.00 60.09 231 GLY A N 1
ATOM 1955 C CA . GLY A 1 231 ? 52.471 -13.514 -40.798 1.00 60.09 231 GLY A CA 1
ATOM 1956 C C . GLY A 1 231 ? 51.962 -13.800 -39.380 1.00 60.09 231 GLY A C 1
ATOM 1957 O O . GLY A 1 231 ? 52.251 -14.881 -38.876 1.00 60.09 231 GLY A O 1
ATOM 1958 N N . THR A 1 232 ? 51.225 -12.903 -38.732 1.00 59.94 232 THR A N 1
ATOM 1959 C CA . THR A 1 232 ? 50.603 -13.185 -37.423 1.00 59.94 232 THR A CA 1
ATOM 1960 C C . THR A 1 232 ? 49.097 -12.992 -37.522 1.00 59.94 232 THR A C 1
ATOM 1962 O O . THR A 1 232 ? 48.570 -11.897 -37.333 1.00 59.94 232 THR A O 1
ATOM 1965 N N . GLU A 1 233 ? 48.413 -14.070 -37.895 1.00 63.22 233 GLU A N 1
ATOM 1966 C CA . GLU A 1 233 ? 46.993 -14.097 -38.237 1.00 63.22 233 GLU A CA 1
ATOM 1967 C C . GLU A 1 233 ? 46.241 -15.020 -37.267 1.00 63.22 233 GLU A C 1
ATOM 1969 O O . GLU A 1 233 ? 46.650 -16.157 -37.061 1.00 63.22 233 GLU A O 1
ATOM 1974 N N . ASP A 1 234 ? 45.199 -14.488 -36.610 1.00 64.25 234 ASP A N 1
ATOM 1975 C CA . ASP A 1 234 ? 43.852 -15.094 -36.466 1.00 64.25 234 ASP A CA 1
ATOM 1976 C C . ASP A 1 234 ? 43.155 -14.773 -35.134 1.00 64.25 234 ASP A C 1
ATOM 1978 O O . ASP A 1 234 ? 41.935 -14.593 -35.115 1.00 64.25 234 ASP A O 1
ATOM 1982 N N . GLU A 1 235 ? 43.890 -14.588 -34.035 1.00 68.94 235 GLU A N 1
ATOM 1983 C CA . GLU A 1 235 ? 43.261 -14.456 -32.707 1.00 68.94 235 GLU A CA 1
ATOM 1984 C C . GLU A 1 235 ? 42.439 -13.159 -32.534 1.00 68.94 235 GLU A C 1
ATOM 1986 O O . GLU A 1 235 ? 41.333 -13.185 -31.989 1.00 68.94 235 GLU A O 1
ATOM 1991 N N . GLU A 1 236 ? 42.906 -12.021 -33.059 1.00 68.69 236 GLU A N 1
ATOM 1992 C CA . GLU A 1 236 ? 42.227 -10.725 -32.871 1.00 68.69 236 GLU A CA 1
ATOM 1993 C C . GLU A 1 236 ? 40.929 -10.573 -33.686 1.00 68.69 236 GLU A C 1
ATOM 1995 O O . GLU A 1 236 ? 39.977 -9.932 -33.232 1.00 68.69 236 GLU A O 1
ATOM 2000 N N . VAL A 1 237 ? 40.838 -11.205 -34.865 1.00 74.31 237 VAL A N 1
ATOM 2001 C CA . VAL A 1 237 ? 39.612 -11.156 -35.692 1.00 74.31 237 VAL A CA 1
ATOM 2002 C C . VAL A 1 237 ? 38.474 -11.902 -34.999 1.00 74.31 237 VAL A C 1
ATOM 2004 O O . VAL A 1 237 ? 37.316 -11.480 -35.076 1.00 74.31 237 VAL A O 1
ATOM 2007 N N . GLY A 1 238 ? 38.806 -12.985 -34.288 1.00 78.88 238 GLY A N 1
ATOM 2008 C CA . GLY A 1 238 ? 37.849 -13.768 -33.512 1.00 78.88 238 GLY A CA 1
ATOM 2009 C C . GLY A 1 238 ? 37.158 -12.936 -32.433 1.00 78.88 238 GLY A C 1
ATOM 2010 O O . GLY A 1 238 ? 35.936 -13.003 -32.303 1.00 78.88 238 GLY A O 1
ATOM 2011 N N . LEU A 1 239 ? 37.905 -12.075 -31.733 1.00 80.12 239 LEU A N 1
ATOM 2012 C CA . LEU A 1 239 ? 37.367 -11.232 -30.661 1.00 80.12 239 LEU A CA 1
ATOM 2013 C C . LEU A 1 239 ? 36.338 -10.218 -31.183 1.00 80.12 239 LEU A C 1
ATOM 2015 O O . LEU A 1 239 ? 35.240 -10.125 -30.633 1.00 80.12 239 LEU A O 1
ATOM 2019 N N . ILE A 1 240 ? 36.632 -9.498 -32.274 1.00 85.00 240 ILE A N 1
ATOM 2020 C CA . ILE A 1 240 ? 35.686 -8.530 -32.871 1.00 85.00 240 ILE A CA 1
ATOM 2021 C C . ILE A 1 240 ? 34.388 -9.234 -33.290 1.00 85.00 240 ILE A C 1
ATOM 2023 O O . ILE A 1 240 ? 33.284 -8.717 -33.074 1.00 85.00 240 ILE A O 1
ATOM 2027 N N . GLN A 1 241 ? 34.502 -10.436 -33.862 1.00 87.75 241 GLN A N 1
ATOM 2028 C CA . GLN A 1 241 ? 33.342 -11.235 -34.246 1.00 87.75 241 GLN A CA 1
ATOM 2029 C C . GLN A 1 241 ? 32.542 -11.703 -33.024 1.00 87.75 241 GLN A C 1
ATOM 2031 O O . GLN A 1 241 ? 31.316 -11.569 -33.025 1.00 87.75 241 GLN A O 1
ATOM 2036 N N . GLU A 1 242 ? 33.205 -12.181 -31.970 1.00 89.00 242 GLU A N 1
ATOM 2037 C CA . GLU A 1 242 ? 32.567 -12.636 -30.733 1.00 89.00 242 GLU A CA 1
ATOM 2038 C C . GLU A 1 242 ? 31.807 -11.498 -30.032 1.00 89.00 242 GLU A C 1
ATOM 2040 O O . GLU A 1 242 ? 30.606 -11.625 -29.754 1.00 89.00 242 GLU A O 1
ATOM 2045 N N . TYR A 1 243 ? 32.449 -10.339 -29.838 1.00 89.31 243 TYR A N 1
ATOM 2046 C CA . TYR A 1 243 ? 31.798 -9.148 -29.277 1.00 89.31 243 TYR A CA 1
ATOM 2047 C C . TYR A 1 243 ? 30.635 -8.670 -30.155 1.00 89.31 243 TYR A C 1
ATOM 2049 O O . TYR A 1 243 ? 29.576 -8.269 -29.647 1.00 89.31 243 TYR A O 1
ATOM 2057 N N . GLY A 1 244 ? 30.790 -8.767 -31.477 1.00 91.00 244 GLY A N 1
ATOM 2058 C CA . GLY A 1 244 ? 29.735 -8.488 -32.442 1.00 91.00 244 GLY A CA 1
ATOM 2059 C C . GLY A 1 244 ? 28.524 -9.412 -32.280 1.00 91.00 244 GLY A C 1
ATOM 2060 O O . GLY A 1 244 ? 27.387 -8.932 -32.279 1.00 91.00 244 GLY A O 1
ATOM 2061 N N . ILE A 1 245 ? 28.737 -10.721 -32.109 1.00 92.44 245 ILE A N 1
ATOM 2062 C CA . ILE A 1 245 ? 27.671 -11.715 -31.898 1.00 92.44 245 ILE A CA 1
ATOM 2063 C C . ILE A 1 245 ? 26.946 -11.441 -30.577 1.00 92.44 245 ILE A C 1
ATOM 2065 O O . ILE A 1 245 ? 25.713 -11.349 -30.558 1.00 92.44 245 ILE A O 1
ATOM 2069 N N . GLY A 1 246 ? 27.695 -11.224 -29.492 1.00 94.44 246 GLY A N 1
ATOM 2070 C CA . GLY A 1 246 ? 27.139 -10.877 -28.183 1.00 94.44 246 GLY A CA 1
ATOM 2071 C C . GLY A 1 246 ? 26.246 -9.637 -28.253 1.00 94.44 246 GLY A C 1
ATOM 2072 O O . GLY A 1 246 ? 25.088 -9.664 -27.826 1.00 94.44 246 GLY A O 1
ATOM 2073 N N . THR A 1 247 ? 26.728 -8.570 -28.890 1.00 94.88 247 THR A N 1
ATOM 2074 C CA . THR A 1 247 ? 25.983 -7.312 -29.046 1.00 94.88 247 THR A CA 1
ATOM 2075 C C . THR A 1 247 ? 24.738 -7.460 -29.926 1.00 94.88 247 THR A C 1
ATOM 2077 O O . THR A 1 247 ? 23.670 -6.946 -29.573 1.00 94.88 247 THR A O 1
ATOM 2080 N N . LYS A 1 248 ? 24.832 -8.206 -31.036 1.00 95.88 248 LYS A N 1
ATOM 2081 C CA . LYS A 1 248 ? 23.689 -8.517 -31.914 1.00 95.88 248 LYS A CA 1
ATOM 2082 C C . LYS A 1 248 ? 22.606 -9.298 -31.172 1.00 95.88 248 LYS A C 1
ATOM 2084 O O . LYS A 1 248 ? 21.448 -8.890 -31.224 1.00 95.88 248 LYS A O 1
ATOM 2089 N N . SER A 1 249 ? 22.976 -10.319 -30.395 1.00 96.44 249 SER A N 1
ATOM 2090 C CA . SER A 1 249 ? 22.012 -11.091 -29.601 1.00 96.44 249 SER A CA 1
ATOM 2091 C C . SER A 1 249 ? 21.221 -10.200 -28.633 1.00 96.44 249 SER A C 1
ATOM 2093 O O . SER A 1 249 ? 19.994 -10.280 -28.553 1.00 96.44 249 SER A O 1
ATOM 2095 N N . VAL A 1 250 ? 21.893 -9.256 -27.961 1.00 96.81 250 VAL A N 1
ATOM 2096 C CA . VAL A 1 250 ? 21.234 -8.297 -27.064 1.00 96.81 250 VAL A CA 1
ATOM 2097 C C . VAL A 1 250 ? 20.311 -7.363 -27.851 1.00 96.81 250 VAL A C 1
ATOM 2099 O O . VAL A 1 250 ? 19.186 -7.112 -27.412 1.00 96.81 250 VAL A O 1
ATOM 2102 N N . LEU A 1 251 ? 20.728 -6.872 -29.020 1.00 97.69 251 LEU A N 1
ATOM 2103 C CA . LEU A 1 251 ? 19.865 -6.071 -29.894 1.00 97.69 251 LEU A CA 1
ATOM 2104 C C . LEU A 1 251 ? 18.622 -6.841 -30.351 1.00 97.69 251 LEU A C 1
ATOM 2106 O O . LEU A 1 251 ? 17.542 -6.249 -30.388 1.00 97.69 251 LEU A O 1
ATOM 2110 N N . ASP A 1 252 ? 18.733 -8.138 -30.619 1.00 97.81 252 ASP A N 1
ATOM 2111 C CA . ASP A 1 252 ? 17.595 -8.977 -30.994 1.00 97.81 252 ASP A CA 1
ATOM 2112 C C . ASP A 1 252 ? 16.620 -9.172 -29.825 1.00 97.81 252 ASP A C 1
ATOM 2114 O O . ASP A 1 252 ? 15.409 -9.026 -30.005 1.00 97.81 252 ASP A O 1
ATOM 2118 N N . THR A 1 253 ? 17.109 -9.330 -28.586 1.00 97.81 253 THR A N 1
ATOM 2119 C CA . THR A 1 253 ? 16.220 -9.319 -27.402 1.00 97.81 253 THR A CA 1
ATOM 2120 C C . THR A 1 253 ? 15.488 -7.979 -27.220 1.00 97.81 253 THR A C 1
ATOM 2122 O O . THR A 1 253 ? 14.322 -7.933 -26.797 1.00 97.81 253 THR A O 1
ATOM 2125 N N . ILE A 1 254 ? 16.144 -6.862 -27.562 1.00 98.00 254 ILE A N 1
ATOM 2126 C CA . ILE A 1 254 ? 15.533 -5.528 -27.540 1.00 98.00 254 ILE A CA 1
ATOM 2127 C C . ILE A 1 254 ? 14.486 -5.399 -28.658 1.00 98.00 254 ILE A C 1
ATOM 2129 O O . ILE A 1 254 ? 13.408 -4.855 -28.410 1.00 98.00 254 ILE A O 1
ATOM 2133 N N . ARG A 1 255 ? 14.755 -5.929 -29.858 1.00 98.19 255 ARG A N 1
ATOM 2134 C CA . ARG A 1 255 ? 13.805 -5.959 -30.984 1.00 98.19 255 ARG A CA 1
ATOM 2135 C C . ARG A 1 255 ? 12.553 -6.764 -30.649 1.00 98.19 255 ARG A C 1
ATOM 2137 O O . ARG A 1 255 ? 11.463 -6.206 -30.743 1.00 98.19 255 ARG A O 1
ATOM 2144 N N . ALA A 1 256 ? 12.701 -7.981 -30.125 1.00 98.19 256 ALA A N 1
ATOM 2145 C CA . ALA A 1 256 ? 11.573 -8.798 -29.668 1.00 98.19 256 ALA A CA 1
ATOM 2146 C C . ALA A 1 256 ? 10.726 -8.057 -28.614 1.00 98.19 256 ALA A C 1
ATOM 2148 O O . ALA A 1 256 ? 9.495 -8.073 -28.625 1.00 98.19 256 ALA A O 1
ATOM 2149 N N . SER A 1 257 ? 11.374 -7.297 -27.723 1.00 97.81 257 SER A N 1
ATOM 2150 C CA . SER A 1 257 ? 10.660 -6.445 -26.766 1.00 97.81 257 SER A CA 1
ATOM 2151 C C . SER A 1 257 ? 9.847 -5.319 -27.426 1.00 97.81 257 SER A C 1
ATOM 2153 O O . SER A 1 257 ? 8.802 -4.942 -26.888 1.00 97.81 257 SER A O 1
ATOM 2155 N N . PHE A 1 258 ? 10.314 -4.762 -28.550 1.00 98.25 258 PHE A N 1
ATOM 2156 C CA . PHE A 1 258 ? 9.582 -3.756 -29.327 1.00 98.25 258 PHE A CA 1
ATOM 2157 C C . PHE A 1 258 ? 8.428 -4.355 -30.145 1.00 98.25 258 PHE A C 1
ATOM 2159 O O . PHE A 1 258 ? 7.418 -3.682 -30.362 1.00 98.25 258 PHE A O 1
ATOM 2166 N N . GLU A 1 259 ? 8.522 -5.621 -30.541 1.00 98.31 259 GLU A N 1
ATOM 2167 C CA . GLU A 1 259 ? 7.417 -6.349 -31.172 1.00 98.31 259 GLU A CA 1
ATOM 2168 C C . GLU A 1 259 ? 6.268 -6.561 -30.185 1.00 98.31 259 GLU A C 1
ATOM 2170 O O . GLU A 1 259 ? 5.137 -6.180 -30.476 1.00 98.31 259 GLU A O 1
ATOM 2175 N N . LEU A 1 260 ? 6.562 -6.994 -28.954 1.00 97.94 260 LEU A N 1
ATOM 2176 C CA . LEU A 1 260 ? 5.560 -7.083 -27.879 1.00 97.94 260 LEU A CA 1
ATOM 2177 C C . LEU A 1 260 ? 4.908 -5.722 -27.564 1.00 97.94 260 LEU A C 1
ATOM 2179 O O . LEU A 1 260 ? 3.735 -5.633 -27.195 1.00 97.94 260 LEU A O 1
ATOM 2183 N N . ASP A 1 261 ? 5.679 -4.640 -27.670 1.00 98.25 261 ASP A N 1
ATOM 2184 C CA . ASP A 1 261 ? 5.205 -3.257 -27.557 1.00 98.25 261 ASP A CA 1
ATOM 2185 C C . ASP A 1 261 ? 4.221 -2.909 -28.697 1.00 98.25 261 ASP A C 1
ATOM 2187 O O . ASP A 1 261 ? 3.179 -2.294 -28.444 1.00 98.25 261 ASP A O 1
ATOM 2191 N N . LYS A 1 262 ? 4.507 -3.340 -29.933 1.00 98.25 262 LYS A N 1
ATOM 2192 C CA . LYS A 1 262 ? 3.633 -3.176 -31.108 1.00 98.25 262 LYS A CA 1
ATOM 2193 C C . LYS A 1 262 ? 2.358 -4.011 -30.981 1.00 98.25 262 LYS A C 1
ATOM 2195 O O . LYS A 1 262 ? 1.274 -3.467 -31.169 1.00 98.25 262 LYS A O 1
ATOM 2200 N N . GLU A 1 263 ? 2.462 -5.270 -30.562 1.00 98.19 263 GLU A N 1
ATOM 2201 C CA . GLU A 1 263 ? 1.315 -6.150 -30.292 1.00 98.19 263 GLU A CA 1
ATOM 2202 C C . GLU A 1 263 ? 0.358 -5.554 -29.255 1.00 98.19 263 GLU A C 1
ATOM 2204 O O . GLU A 1 263 ? -0.866 -5.615 -29.389 1.00 98.19 263 GLU A O 1
ATOM 2209 N N . ARG A 1 264 ? 0.896 -4.927 -28.198 1.00 97.94 264 ARG A N 1
ATOM 2210 C CA . ARG A 1 264 ? 0.062 -4.209 -27.224 1.00 97.94 264 ARG A CA 1
ATOM 2211 C C . ARG A 1 264 ? -0.725 -3.076 -27.873 1.00 97.94 264 ARG A C 1
ATOM 2213 O O . ARG A 1 264 ? -1.896 -2.905 -27.540 1.00 97.94 264 ARG A O 1
ATOM 2220 N N . ALA A 1 265 ? -0.100 -2.322 -28.771 1.00 98.12 265 ALA A N 1
ATOM 2221 C CA . ALA A 1 265 ? -0.737 -1.202 -29.451 1.00 98.12 265 ALA A CA 1
ATOM 2222 C C . ALA A 1 265 ? -1.804 -1.651 -30.465 1.00 98.12 265 ALA A C 1
ATOM 2224 O O . ALA A 1 265 ? -2.802 -0.952 -30.625 1.00 98.12 265 ALA A O 1
ATOM 2225 N N . THR A 1 266 ? -1.624 -2.806 -31.111 1.00 98.00 266 THR A N 1
ATOM 2226 C CA . THR A 1 266 ? -2.565 -3.346 -32.110 1.00 98.00 266 THR A CA 1
ATOM 2227 C C . THR A 1 266 ? -3.676 -4.207 -31.509 1.00 98.00 266 THR A C 1
ATOM 2229 O O . THR A 1 266 ? -4.668 -4.481 -32.180 1.00 98.00 266 THR A O 1
ATOM 2232 N N . SER A 1 267 ? -3.545 -4.630 -30.250 1.00 98.00 267 SER A N 1
ATOM 2233 C CA . SER A 1 267 ? -4.540 -5.493 -29.607 1.00 98.00 267 SER A CA 1
ATOM 2234 C C . SER A 1 267 ? -5.947 -4.871 -29.528 1.00 98.00 267 SER A C 1
ATOM 2236 O O . SER A 1 267 ? -6.130 -3.716 -29.134 1.00 98.00 267 SER A O 1
ATOM 2238 N N . VAL A 1 268 ? -6.957 -5.673 -29.877 1.00 97.88 268 VAL A N 1
ATOM 2239 C CA . VAL A 1 268 ? -8.375 -5.277 -29.956 1.00 97.88 268 VAL A CA 1
ATOM 2240 C C . VAL A 1 268 ? -9.092 -5.521 -28.622 1.00 97.88 268 VAL A C 1
ATOM 2242 O O . VAL A 1 268 ? -8.722 -6.398 -27.840 1.00 97.88 268 VAL A O 1
ATOM 2245 N N . PHE A 1 269 ? -10.128 -4.729 -28.331 1.00 97.75 269 PHE A N 1
ATOM 2246 C CA . PHE A 1 269 ? -10.974 -4.932 -27.154 1.00 97.75 269 PHE A CA 1
ATOM 2247 C C . PHE A 1 269 ? -11.728 -6.265 -27.242 1.00 97.75 269 PHE A C 1
ATOM 2249 O O . PHE A 1 269 ? -12.431 -6.515 -28.216 1.00 97.75 269 PHE A O 1
ATOM 2256 N N . SER A 1 270 ? -11.641 -7.085 -26.193 1.00 97.81 270 SER A N 1
ATOM 2257 C CA . SER A 1 270 ? -12.450 -8.307 -26.079 1.00 97.81 270 SER A CA 1
ATOM 2258 C C . SER A 1 270 ? -13.956 -7.974 -26.057 1.00 97.81 270 SER A C 1
ATOM 2260 O O . SER A 1 270 ? -14.338 -6.985 -25.414 1.00 97.81 270 SER A O 1
ATOM 2262 N N . PRO A 1 271 ? -14.821 -8.792 -26.691 1.00 98.00 271 PRO A N 1
ATOM 2263 C CA . PRO A 1 271 ? -16.271 -8.580 -26.693 1.00 98.00 271 PRO A CA 1
ATOM 2264 C C . PRO A 1 271 ? -16.852 -8.505 -25.274 1.00 98.00 271 PRO A C 1
ATOM 2266 O O . PRO A 1 271 ? -17.623 -7.594 -24.973 1.00 98.00 271 PRO A O 1
ATOM 2269 N N . GLU A 1 272 ? -16.381 -9.345 -24.345 1.00 97.94 272 GLU A N 1
ATOM 2270 C CA . GLU A 1 272 ? -16.811 -9.277 -22.943 1.00 97.94 272 GLU A CA 1
ATOM 2271 C C . GLU A 1 272 ? -16.503 -7.922 -22.296 1.00 97.94 272 GLU A C 1
ATOM 2273 O O . GLU A 1 272 ? -17.274 -7.400 -21.484 1.00 97.94 272 GLU A O 1
ATOM 2278 N N . MET A 1 273 ? -15.347 -7.339 -22.624 1.00 97.00 273 MET A N 1
ATOM 2279 C CA . MET A 1 273 ? -14.944 -6.042 -22.090 1.00 97.00 273 MET A CA 1
ATOM 2280 C C . MET A 1 273 ? -15.846 -4.933 -22.630 1.00 97.00 273 MET A C 1
ATOM 2282 O O . MET A 1 273 ? -16.244 -4.043 -21.872 1.00 97.00 273 MET A O 1
ATOM 2286 N N . ILE A 1 274 ? -16.187 -4.999 -23.919 1.00 97.88 274 ILE A N 1
ATOM 2287 C CA . ILE A 1 274 ? -17.131 -4.080 -24.560 1.00 97.88 274 ILE A CA 1
ATOM 2288 C C . ILE A 1 274 ? -18.485 -4.158 -23.849 1.00 97.88 274 ILE A C 1
ATOM 2290 O O . ILE A 1 274 ? -19.033 -3.119 -23.470 1.00 97.88 274 ILE A O 1
ATOM 2294 N N . ASP A 1 275 ? -18.981 -5.360 -23.566 1.00 97.88 275 ASP A N 1
ATOM 2295 C CA . ASP A 1 275 ? -20.260 -5.557 -22.884 1.00 97.88 275 ASP A CA 1
ATOM 2296 C C . ASP A 1 275 ? -20.248 -5.050 -21.444 1.00 97.88 275 ASP A C 1
ATOM 2298 O O . ASP A 1 275 ? -21.160 -4.327 -21.032 1.00 97.88 275 ASP A O 1
ATOM 2302 N N . ARG A 1 276 ? -19.187 -5.329 -20.676 1.00 97.12 276 ARG A N 1
ATOM 2303 C CA . ARG A 1 276 ? -19.020 -4.770 -19.321 1.00 97.12 276 ARG A CA 1
ATOM 2304 C C . ARG A 1 276 ? -19.031 -3.242 -19.342 1.00 97.12 276 ARG A C 1
ATOM 2306 O O . ARG A 1 276 ? -19.625 -2.613 -18.465 1.00 97.12 276 ARG A O 1
ATOM 2313 N N . ILE A 1 277 ? -18.410 -2.626 -20.347 1.00 97.25 277 ILE A N 1
ATOM 2314 C CA . ILE A 1 277 ? -18.364 -1.168 -20.484 1.00 97.25 277 ILE A CA 1
ATOM 2315 C C . ILE A 1 277 ? -19.722 -0.604 -20.917 1.00 97.25 277 ILE A C 1
ATOM 2317 O O . ILE A 1 277 ? -20.148 0.414 -20.362 1.00 97.25 277 ILE A O 1
ATOM 2321 N N . LYS A 1 278 ? -20.441 -1.271 -21.827 1.00 97.88 278 LYS A N 1
ATOM 2322 C CA . LYS A 1 278 ? -21.828 -0.927 -22.185 1.00 97.88 278 LYS A CA 1
ATOM 2323 C C . LYS A 1 278 ? -22.745 -0.997 -20.960 1.00 97.88 278 LYS A C 1
ATOM 2325 O O . LYS A 1 278 ? -23.427 -0.015 -20.673 1.00 97.88 278 LYS A O 1
ATOM 2330 N N . ARG A 1 279 ? -22.678 -2.076 -20.170 1.00 97.69 279 ARG A N 1
ATOM 2331 C CA . ARG A 1 279 ? -23.417 -2.217 -18.898 1.00 97.69 279 ARG A CA 1
ATOM 2332 C C . ARG A 1 279 ? -23.058 -1.116 -17.896 1.00 97.69 279 ARG A C 1
ATOM 2334 O O . ARG A 1 279 ? -23.932 -0.559 -17.242 1.00 97.69 279 ARG A O 1
ATOM 2341 N N . ALA A 1 280 ? -21.785 -0.734 -17.798 1.00 97.19 280 ALA A N 1
ATOM 2342 C CA . ALA A 1 280 ? -21.378 0.375 -16.935 1.00 97.19 280 ALA A CA 1
ATOM 2343 C C . ALA A 1 280 ? -21.961 1.726 -17.399 1.00 97.19 280 ALA A C 1
ATOM 2345 O O . ALA A 1 280 ? -22.320 2.561 -16.566 1.00 97.19 280 ALA A O 1
ATOM 2346 N N . ARG A 1 281 ? -22.092 1.953 -18.716 1.00 97.19 281 ARG A N 1
ATOM 2347 C CA . ARG A 1 281 ? -22.750 3.152 -19.267 1.00 97.19 281 ARG A CA 1
ATOM 2348 C C . ARG A 1 281 ? -24.239 3.172 -18.947 1.00 97.19 281 ARG A C 1
ATOM 2350 O O . ARG A 1 281 ? -24.717 4.194 -18.457 1.00 97.19 281 ARG A O 1
ATOM 2357 N N . THR A 1 282 ? -24.950 2.069 -19.178 1.00 97.56 282 THR A N 1
ATOM 2358 C CA . THR A 1 282 ? -26.386 1.979 -18.872 1.00 97.56 282 THR A CA 1
ATOM 2359 C C . THR A 1 282 ? -26.630 2.152 -17.377 1.00 97.56 282 THR A C 1
ATOM 2361 O O . THR A 1 282 ? -27.457 2.971 -16.990 1.00 97.56 282 THR A O 1
ATOM 2364 N N . TYR A 1 283 ? -25.828 1.507 -16.525 1.00 96.31 283 TYR A N 1
ATOM 2365 C CA . TYR A 1 283 ? -25.895 1.674 -15.073 1.00 96.31 283 TYR A CA 1
ATOM 2366 C C . TYR A 1 283 ? -25.632 3.119 -14.629 1.00 96.31 283 TYR A C 1
ATOM 2368 O O . TYR A 1 283 ? -26.310 3.642 -13.748 1.00 96.31 283 TYR A O 1
ATOM 2376 N N . LYS A 1 284 ? -24.677 3.813 -15.259 1.00 95.62 284 LYS A N 1
ATOM 2377 C CA . LYS A 1 284 ? -24.411 5.234 -14.991 1.00 95.62 284 LYS A CA 1
ATOM 2378 C C . LYS A 1 284 ? -25.604 6.119 -15.352 1.00 95.62 284 LYS A C 1
ATOM 2380 O O . LYS A 1 284 ? -25.895 7.055 -14.609 1.00 95.62 284 LYS A O 1
ATOM 2385 N N . ILE A 1 285 ? -26.270 5.845 -16.473 1.00 96.19 285 ILE A N 1
ATOM 2386 C CA . ILE A 1 285 ? -27.492 6.554 -16.876 1.00 96.19 285 ILE A CA 1
ATOM 2387 C C . ILE A 1 285 ? -28.605 6.263 -15.864 1.00 96.19 285 ILE A C 1
ATOM 2389 O O . ILE A 1 285 ? -29.145 7.208 -15.297 1.00 96.19 285 ILE A O 1
ATOM 2393 N N . ALA A 1 286 ? -28.853 4.988 -15.551 1.00 96.50 286 ALA A N 1
ATOM 2394 C CA . ALA A 1 286 ? -29.863 4.556 -14.585 1.00 96.50 286 ALA A CA 1
ATOM 2395 C C . ALA A 1 286 ? -29.640 5.142 -13.177 1.00 96.50 286 ALA A C 1
ATOM 2397 O O . ALA A 1 286 ? -30.578 5.526 -12.487 1.00 96.50 286 ALA A O 1
ATOM 2398 N N . ASN A 1 287 ? -28.391 5.267 -12.728 1.00 95.06 287 ASN A N 1
ATOM 2399 C CA . ASN A 1 287 ? -28.101 5.911 -11.448 1.00 95.06 287 ASN A CA 1
ATOM 2400 C C . ASN A 1 287 ? -28.367 7.416 -11.479 1.00 95.06 287 ASN A C 1
ATOM 2402 O O . ASN A 1 287 ? -28.889 7.951 -10.506 1.00 95.06 287 ASN A O 1
ATOM 2406 N N . LYS A 1 288 ? -28.046 8.099 -12.584 1.00 94.56 288 LYS A N 1
ATOM 2407 C CA . LYS A 1 288 ? -28.361 9.526 -12.740 1.00 94.56 288 LYS A CA 1
ATOM 2408 C C . LYS A 1 288 ? -29.864 9.779 -12.833 1.00 94.56 288 LYS A C 1
ATOM 2410 O O . LYS A 1 288 ? -30.321 10.813 -12.355 1.00 94.56 288 LYS A O 1
ATOM 2415 N N . THR A 1 289 ? -30.631 8.879 -13.447 1.00 95.75 289 THR A N 1
ATOM 2416 C CA . THR A 1 289 ? -32.096 8.990 -13.466 1.00 95.75 289 THR A CA 1
ATOM 2417 C C . THR A 1 289 ? -32.669 8.782 -12.067 1.00 95.75 289 THR A C 1
ATOM 2419 O O . THR A 1 289 ? -33.411 9.644 -11.609 1.00 95.75 289 THR A O 1
ATOM 2422 N N . ARG A 1 290 ? -32.221 7.756 -11.328 1.00 95.25 290 ARG A N 1
ATOM 2423 C CA . ARG A 1 290 ? -32.595 7.554 -9.913 1.00 95.25 290 ARG A CA 1
ATOM 2424 C C . ARG A 1 290 ? -32.233 8.747 -9.024 1.00 95.25 290 ARG A C 1
ATOM 2426 O O . ARG A 1 290 ? -33.023 9.131 -8.171 1.00 95.25 290 ARG A O 1
ATOM 2433 N N . GLU A 1 291 ? -31.052 9.343 -9.207 1.00 92.88 291 GLU A N 1
ATOM 2434 C CA . GLU A 1 291 ? -30.644 10.551 -8.471 1.00 92.88 291 GLU A CA 1
ATOM 2435 C C . GLU A 1 291 ? -31.611 11.714 -8.748 1.00 92.88 291 GLU A C 1
ATOM 2437 O O . GLU A 1 291 ? -32.067 12.362 -7.812 1.00 92.88 291 GLU A O 1
ATOM 2442 N N . ARG A 1 292 ? -32.015 11.920 -10.009 1.00 89.19 292 ARG A N 1
ATOM 2443 C CA . ARG A 1 292 ? -33.019 12.933 -10.384 1.00 89.19 292 ARG A CA 1
ATOM 2444 C C . ARG A 1 292 ? -34.414 12.636 -9.834 1.00 89.19 292 ARG A C 1
ATOM 2446 O O . ARG A 1 292 ? -35.140 13.564 -9.501 1.00 89.19 292 ARG A O 1
ATOM 2453 N N . GLU A 1 293 ? -34.819 11.374 -9.758 1.00 90.50 293 GLU A N 1
ATOM 2454 C CA . GLU A 1 293 ? -36.100 10.989 -9.152 1.00 90.50 293 GLU A CA 1
ATOM 2455 C C . GLU A 1 293 ? -36.129 11.301 -7.654 1.00 90.50 293 GLU A C 1
ATOM 2457 O O . GLU A 1 293 ? -37.121 11.837 -7.168 1.00 90.50 293 GLU A O 1
ATOM 2462 N N . ARG A 1 294 ? -35.027 11.054 -6.934 1.00 91.94 294 ARG A N 1
ATOM 2463 C CA . ARG A 1 294 ? -34.874 11.458 -5.526 1.00 91.94 294 ARG A CA 1
ATOM 2464 C C . ARG A 1 294 ? -34.950 12.974 -5.354 1.00 91.94 294 ARG A C 1
ATOM 2466 O O . ARG A 1 294 ? -35.669 13.450 -4.484 1.00 91.94 294 ARG A O 1
ATOM 2473 N N . GLU A 1 295 ? -34.290 13.729 -6.236 1.00 88.00 295 GLU A N 1
ATOM 2474 C CA . GLU A 1 295 ? -34.397 15.198 -6.272 1.00 88.00 295 GLU A CA 1
ATOM 2475 C C . GLU A 1 295 ? -35.854 15.649 -6.461 1.00 88.00 295 GLU A C 1
ATOM 2477 O O . GLU A 1 295 ? -36.316 16.549 -5.764 1.00 88.00 295 GLU A O 1
ATOM 2482 N N . ARG A 1 296 ? -36.607 14.997 -7.360 1.00 81.62 296 ARG A N 1
ATOM 2483 C CA . ARG A 1 296 ? -38.037 15.284 -7.586 1.00 81.62 296 ARG A CA 1
ATOM 2484 C C . ARG A 1 296 ? -38.910 14.956 -6.374 1.00 81.62 296 ARG A C 1
ATOM 2486 O O . ARG A 1 296 ? -39.890 15.656 -6.153 1.00 81.62 296 ARG A O 1
ATOM 2493 N N . ARG A 1 297 ? -38.554 13.931 -5.592 1.00 84.44 297 ARG A N 1
ATOM 2494 C CA . ARG A 1 297 ? -39.210 13.602 -4.310 1.00 84.44 297 ARG A CA 1
ATOM 2495 C C . ARG A 1 297 ? -38.873 14.592 -3.190 1.00 84.44 297 ARG A C 1
ATOM 2497 O O . ARG A 1 297 ? -39.483 14.521 -2.132 1.00 84.44 297 ARG A O 1
ATOM 2504 N N . GLY A 1 298 ? -37.926 15.505 -3.413 1.00 83.12 298 GLY A N 1
ATOM 2505 C CA . GLY A 1 298 ? -37.524 16.522 -2.444 1.00 83.12 298 GLY A CA 1
ATOM 2506 C C . GLY A 1 298 ? -36.275 16.175 -1.632 1.00 83.12 298 GLY A C 1
ATOM 2507 O O . GLY A 1 298 ? -35.898 16.950 -0.755 1.00 83.12 298 GLY A O 1
ATOM 2508 N N . GLU A 1 299 ? -35.594 15.059 -1.918 1.00 90.19 299 GLU A N 1
ATOM 2509 C CA . GLU A 1 299 ? -34.325 14.739 -1.257 1.00 90.19 299 GLU A CA 1
ATOM 2510 C C . GLU A 1 299 ? -33.236 15.755 -1.648 1.00 90.19 299 GLU A C 1
ATOM 2512 O O . GLU A 1 299 ? -33.008 16.054 -2.825 1.00 90.19 299 GLU A O 1
ATOM 2517 N N . VAL A 1 300 ? -32.514 16.274 -0.652 1.00 88.88 300 VAL A N 1
ATOM 2518 C CA . VAL A 1 300 ? -31.424 17.235 -0.865 1.00 88.88 300 VAL A CA 1
ATOM 2519 C C . VAL A 1 300 ? -30.148 16.486 -1.267 1.00 88.88 300 VAL A C 1
ATOM 2521 O O . VAL A 1 300 ? -29.378 16.025 -0.427 1.00 88.88 300 VAL A O 1
ATOM 2524 N N . THR A 1 301 ? -29.906 16.359 -2.574 1.00 91.00 301 THR A N 1
ATOM 2525 C CA . THR A 1 301 ? -28.691 15.728 -3.126 1.00 91.00 301 THR A CA 1
ATOM 2526 C C . THR A 1 301 ? -27.496 16.694 -3.182 1.00 91.00 301 THR A C 1
ATOM 2528 O O . THR A 1 301 ? -27.621 17.914 -3.058 1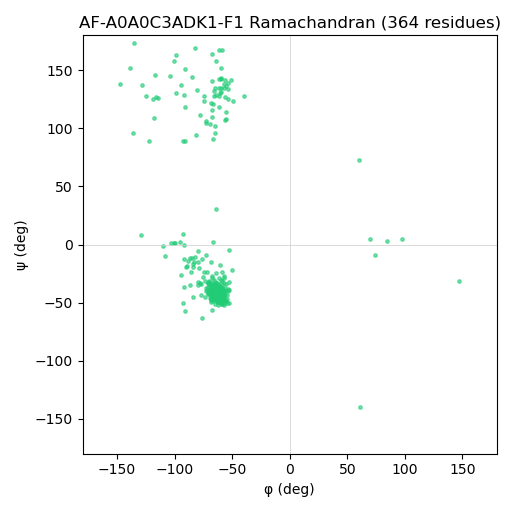.00 91.00 301 THR A O 1
ATOM 2531 N N . LYS A 1 302 ? -26.288 16.173 -3.451 1.00 90.56 302 LYS A N 1
ATOM 2532 C CA . LYS A 1 302 ? -25.088 17.014 -3.660 1.00 90.56 302 LYS A CA 1
ATOM 2533 C C . LYS A 1 302 ? -25.231 17.960 -4.848 1.00 90.56 302 LYS A C 1
ATOM 2535 O O . LYS A 1 302 ? -24.694 19.065 -4.821 1.00 90.56 302 LYS A O 1
ATOM 2540 N N . ARG A 1 303 ? -25.904 17.519 -5.910 1.00 87.19 303 ARG A N 1
ATOM 2541 C CA . ARG A 1 303 ? -26.151 18.341 -7.094 1.00 87.19 303 ARG A CA 1
ATOM 2542 C C . ARG A 1 303 ? -27.077 19.502 -6.757 1.00 87.19 303 ARG A C 1
ATOM 2544 O O . ARG A 1 303 ? -26.747 20.626 -7.113 1.00 87.19 303 ARG A O 1
ATOM 2551 N N . VAL A 1 304 ? -28.153 19.238 -6.021 1.00 85.25 304 VAL A N 1
ATOM 2552 C CA . VAL A 1 304 ? -29.030 20.272 -5.466 1.00 85.25 304 VAL A CA 1
ATOM 2553 C C . VAL A 1 304 ? -28.235 21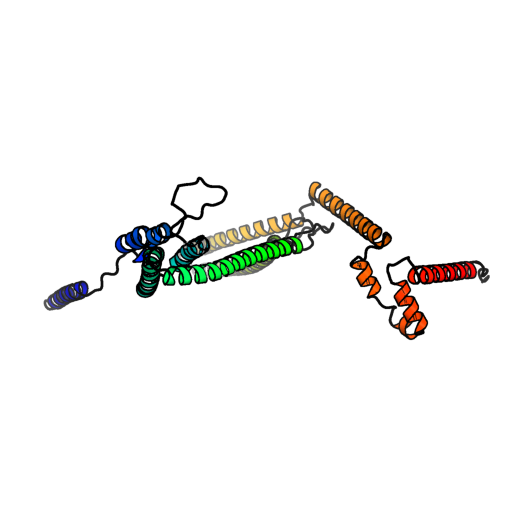.281 -4.644 1.00 85.25 304 VAL A C 1
ATOM 2555 O O . VAL A 1 304 ? -28.364 22.477 -4.870 1.00 85.25 304 VAL A O 1
ATOM 2558 N N . LEU A 1 305 ? -27.393 20.825 -3.710 1.00 87.81 305 LEU A N 1
ATOM 2559 C CA . LEU A 1 305 ? -26.597 21.732 -2.876 1.00 87.81 305 LEU A CA 1
ATOM 2560 C C . LEU A 1 305 ? -25.666 22.608 -3.725 1.00 87.81 305 LEU A C 1
ATOM 2562 O O . LEU A 1 305 ? -25.564 23.807 -3.487 1.00 87.81 305 LEU A O 1
ATOM 2566 N N . ARG A 1 306 ? -25.034 22.033 -4.758 1.00 88.19 306 ARG A N 1
ATOM 2567 C CA . ARG A 1 306 ? -24.220 22.796 -5.719 1.00 88.19 306 ARG A CA 1
ATOM 2568 C C . ARG A 1 306 ? -25.048 23.795 -6.517 1.00 88.19 306 ARG A C 1
ATOM 2570 O O . ARG A 1 306 ? -24.584 24.902 -6.733 1.00 88.19 306 ARG A O 1
ATOM 2577 N N . GLN A 1 307 ? -26.248 23.417 -6.944 1.00 82.62 307 GLN A N 1
ATOM 2578 C CA . GLN A 1 307 ? -27.149 24.301 -7.676 1.00 82.62 307 GLN A CA 1
ATOM 2579 C C . GLN A 1 307 ? -27.637 25.455 -6.793 1.00 82.62 307 GLN A C 1
ATOM 2581 O O . GLN A 1 307 ? -27.658 26.589 -7.249 1.00 82.62 307 GLN A O 1
ATOM 2586 N N . LYS A 1 308 ? -27.950 25.190 -5.518 1.00 79.19 308 LYS A N 1
ATOM 2587 C CA . LYS A 1 308 ? -28.256 26.229 -4.523 1.00 79.19 308 LYS A CA 1
ATOM 2588 C C . LYS A 1 308 ? -27.085 27.189 -4.320 1.00 79.19 308 LYS A C 1
ATOM 2590 O O . LYS A 1 308 ? -27.298 28.383 -4.162 1.00 79.19 308 LYS A O 1
ATOM 2595 N N . ALA A 1 309 ? -25.861 26.659 -4.320 1.00 82.56 309 ALA A N 1
ATOM 2596 C CA . ALA A 1 309 ? -24.645 27.451 -4.167 1.00 82.56 309 ALA A CA 1
ATOM 2597 C C . ALA A 1 309 ? -24.283 28.258 -5.428 1.00 82.56 309 ALA A C 1
ATOM 2599 O O . ALA A 1 309 ? -23.577 29.258 -5.325 1.00 82.56 309 ALA A O 1
ATOM 2600 N N . GLN A 1 310 ? -24.743 27.847 -6.614 1.00 83.94 310 GLN A N 1
ATOM 2601 C CA . GLN A 1 310 ? -24.570 28.621 -7.840 1.00 83.94 310 GLN A CA 1
ATOM 2602 C C . GLN A 1 310 ? -25.514 29.832 -7.792 1.00 83.94 310 GLN A C 1
ATOM 2604 O O . GLN A 1 310 ? -26.728 29.700 -7.939 1.00 83.94 310 GLN A O 1
ATOM 2609 N N . GLY A 1 311 ? -24.936 31.009 -7.521 1.00 85.38 311 GLY A N 1
ATOM 2610 C CA . GLY A 1 311 ? -25.580 32.320 -7.651 1.00 85.38 311 GLY A CA 1
ATOM 2611 C C . GLY A 1 311 ? -26.076 32.586 -9.083 1.00 85.38 311 GLY A C 1
ATOM 2612 O O . GLY A 1 311 ? -25.681 31.862 -10.005 1.00 85.38 311 GLY A O 1
ATOM 2613 N N . PRO A 1 312 ? -26.906 33.624 -9.323 1.00 86.81 312 PRO A N 1
ATOM 2614 C CA . PRO A 1 312 ? -27.145 34.071 -10.688 1.00 86.81 312 PRO A CA 1
ATOM 2615 C C . PRO A 1 312 ? -25.802 34.485 -11.302 1.00 86.81 312 PRO A C 1
ATOM 2617 O O . PRO A 1 312 ? -24.898 34.893 -10.565 1.00 86.81 312 PRO A O 1
ATOM 2620 N N . PRO A 1 313 ? -25.635 34.393 -12.630 1.00 89.38 313 PRO A N 1
ATOM 2621 C CA . PRO A 1 313 ? -24.446 34.924 -13.282 1.00 89.38 313 PRO A CA 1
ATOM 2622 C C . PRO A 1 313 ? -24.196 36.373 -12.847 1.00 89.38 313 PRO A C 1
ATOM 2624 O O . PRO A 1 313 ? -25.145 37.145 -12.707 1.00 89.38 313 PRO A O 1
ATOM 2627 N N . ALA A 1 314 ? -22.930 36.751 -12.647 1.00 91.06 314 ALA A N 1
ATOM 2628 C CA . ALA A 1 314 ? -22.566 38.043 -12.053 1.00 91.06 314 ALA A CA 1
ATOM 2629 C C . ALA A 1 314 ? -23.213 39.249 -12.767 1.00 91.06 314 ALA A C 1
ATOM 2631 O O . ALA A 1 314 ? -23.700 40.167 -12.117 1.00 91.06 314 ALA A O 1
ATOM 2632 N N . HIS A 1 315 ? -23.307 39.210 -14.099 1.00 93.25 315 HIS A N 1
ATOM 2633 C CA . HIS A 1 315 ? -23.935 40.272 -14.892 1.00 93.25 315 HIS A CA 1
ATOM 2634 C C . HIS A 1 315 ? -25.456 40.386 -14.679 1.00 93.25 315 HIS A C 1
ATOM 2636 O O . HIS A 1 315 ? -26.010 41.473 -14.811 1.00 93.25 315 HIS A O 1
ATOM 2642 N N . VAL A 1 316 ? -26.134 39.283 -14.342 1.00 91.31 316 VAL A N 1
ATOM 2643 C CA . VAL A 1 316 ? -27.558 39.286 -13.971 1.00 91.31 316 VAL A CA 1
ATOM 2644 C C . VAL A 1 316 ? -27.708 39.796 -12.542 1.00 91.31 316 VAL A C 1
ATOM 2646 O O . VAL A 1 316 ? -28.544 40.653 -12.290 1.00 91.31 316 VAL A O 1
ATOM 2649 N N . LEU A 1 317 ? -26.841 39.349 -11.625 1.00 91.62 317 LEU A N 1
ATOM 2650 C CA . LEU A 1 317 ? -26.832 39.785 -10.223 1.00 91.62 317 LEU A CA 1
ATOM 2651 C C . LEU A 1 317 ? -26.758 41.308 -10.056 1.00 91.62 317 LEU A C 1
ATOM 2653 O O . LEU A 1 317 ? -27.435 41.854 -9.184 1.00 91.62 317 LEU A O 1
ATOM 2657 N N . VAL A 1 318 ? -25.953 41.982 -10.884 1.00 95.12 318 VAL A N 1
ATOM 2658 C CA . VAL A 1 318 ? -25.812 43.449 -10.878 1.00 95.12 318 VAL A CA 1
ATOM 2659 C C . VAL A 1 318 ? -27.124 44.143 -11.242 1.00 95.12 318 VAL A C 1
ATOM 2661 O O . VAL A 1 318 ? -27.443 45.175 -10.665 1.00 95.12 318 VAL A O 1
ATOM 2664 N N . LYS A 1 319 ? -27.899 43.562 -12.163 1.00 95.38 319 LYS A N 1
ATOM 2665 C CA . LYS A 1 319 ? -29.174 44.123 -12.630 1.00 95.38 319 LYS A CA 1
ATOM 2666 C C . LYS A 1 319 ? -30.356 43.777 -11.724 1.00 95.38 319 LYS A C 1
ATOM 2668 O O . LYS A 1 319 ? -31.399 44.405 -11.847 1.00 95.38 319 LYS A O 1
ATOM 2673 N N . MET A 1 320 ? -30.207 42.780 -10.851 1.00 95.25 320 MET A N 1
ATOM 2674 C CA . MET A 1 320 ? -31.279 42.327 -9.970 1.00 95.25 320 MET A CA 1
ATOM 2675 C C . MET A 1 320 ? -31.426 43.223 -8.746 1.00 95.25 320 MET A C 1
ATOM 2677 O O . MET A 1 320 ? -30.443 43.481 -8.041 1.00 95.25 320 MET A O 1
ATOM 2681 N N . SER A 1 321 ? -32.668 43.595 -8.442 1.00 96.25 321 SER A N 1
ATOM 2682 C CA . SER A 1 321 ? -33.010 44.244 -7.175 1.00 96.25 321 SER A CA 1
ATOM 2683 C C . SER A 1 321 ? -32.837 43.283 -5.989 1.00 96.25 321 SER A C 1
ATOM 2685 O O . SER A 1 321 ? -32.733 42.063 -6.150 1.00 96.25 321 SER A O 1
ATOM 2687 N N . GLU A 1 322 ? -32.798 43.807 -4.764 1.00 93.50 322 GLU A N 1
ATOM 2688 C CA . GLU A 1 322 ? -32.657 42.971 -3.564 1.00 93.50 322 GLU A CA 1
ATOM 2689 C C . GLU A 1 322 ? -33.824 41.991 -3.389 1.00 93.50 322 GLU A C 1
ATOM 2691 O O . GLU A 1 322 ? -33.609 40.824 -3.048 1.00 93.50 322 GLU A O 1
ATOM 2696 N N . GLU A 1 323 ? -35.044 42.422 -3.714 1.00 92.44 323 GLU A N 1
ATOM 2697 C CA . GLU A 1 323 ? -36.227 41.561 -3.704 1.00 92.44 323 GLU A CA 1
ATOM 2698 C C . GLU A 1 323 ? -36.118 40.425 -4.723 1.00 92.44 323 GLU A C 1
ATOM 2700 O O . GLU A 1 323 ? -36.478 39.280 -4.438 1.00 92.44 323 GLU A O 1
ATOM 2705 N N . GLU A 1 324 ? -35.593 40.716 -5.913 1.00 92.31 324 GLU A N 1
ATOM 2706 C CA . GLU A 1 324 ? -35.358 39.707 -6.941 1.00 92.31 324 GLU A CA 1
ATOM 2707 C C . GLU A 1 324 ? -34.281 38.716 -6.510 1.00 92.31 324 GLU A C 1
ATOM 2709 O O . GLU A 1 324 ? -34.438 37.515 -6.727 1.00 92.31 324 GLU A O 1
ATOM 2714 N N . ARG A 1 325 ? -33.215 39.178 -5.843 1.00 92.12 325 ARG A N 1
ATOM 2715 C CA . ARG A 1 325 ? -32.180 38.299 -5.274 1.00 92.12 325 ARG A CA 1
ATOM 2716 C C . ARG A 1 325 ? -32.752 37.392 -4.182 1.00 92.12 325 ARG A C 1
ATOM 2718 O O . ARG A 1 325 ? -32.405 36.211 -4.128 1.00 92.12 325 ARG A O 1
ATOM 2725 N N . ALA A 1 326 ? -33.632 37.914 -3.325 1.00 89.44 326 ALA A N 1
ATOM 2726 C CA . ALA A 1 326 ? -34.306 37.133 -2.289 1.00 89.44 326 ALA A CA 1
ATOM 2727 C C . ALA A 1 326 ? -35.255 36.087 -2.898 1.00 89.44 326 ALA A C 1
ATOM 2729 O O . ALA A 1 326 ? -35.199 34.911 -2.529 1.00 89.44 326 ALA A O 1
ATOM 2730 N N . ARG A 1 327 ? -36.066 36.480 -3.888 1.00 89.62 327 ARG A N 1
ATOM 2731 C CA . ARG A 1 327 ? -36.936 35.556 -4.631 1.00 89.62 327 ARG A CA 1
ATOM 2732 C C . ARG A 1 327 ? -36.136 34.491 -5.377 1.00 89.62 327 AR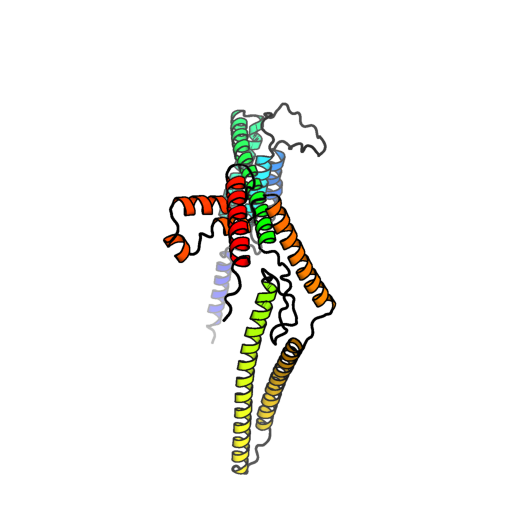G A C 1
ATOM 2734 O O . ARG A 1 327 ? -36.496 33.323 -5.298 1.00 89.62 327 ARG A O 1
ATOM 2741 N N . ASP A 1 328 ? -35.036 34.847 -6.036 1.00 89.38 328 ASP A N 1
ATOM 2742 C CA . ASP A 1 328 ? -34.149 33.895 -6.720 1.00 89.38 328 ASP A CA 1
ATOM 2743 C C . ASP A 1 328 ? -33.524 32.883 -5.751 1.00 89.38 328 ASP A C 1
ATOM 2745 O O . ASP A 1 328 ? -33.491 31.684 -6.042 1.00 89.38 328 ASP A O 1
ATOM 2749 N N . ARG A 1 329 ? -33.114 33.326 -4.556 1.00 86.81 329 ARG A N 1
ATOM 2750 C CA . ARG A 1 329 ? -32.635 32.425 -3.499 1.00 86.81 329 ARG A CA 1
ATOM 2751 C C . ARG A 1 329 ? -33.698 31.385 -3.132 1.00 86.81 329 ARG A C 1
ATOM 2753 O O . ARG A 1 329 ? -33.382 30.199 -3.081 1.00 86.81 329 ARG A O 1
ATOM 2760 N N . VAL A 1 330 ? -34.948 31.816 -2.950 1.00 86.69 330 VAL A N 1
ATOM 2761 C CA . VAL A 1 330 ? -36.095 30.945 -2.629 1.00 86.69 330 VAL A CA 1
ATOM 2762 C C . VAL A 1 330 ? -36.458 30.025 -3.802 1.00 86.69 330 VAL A C 1
ATOM 2764 O O . VAL A 1 330 ? -36.700 28.833 -3.608 1.00 86.69 330 VAL A O 1
ATOM 2767 N N . LEU A 1 331 ? -36.435 30.532 -5.038 1.00 84.44 331 LEU A N 1
ATOM 2768 C CA . LEU A 1 331 ? -36.683 29.747 -6.254 1.00 84.44 331 LEU A CA 1
ATOM 2769 C C . LEU A 1 331 ? -35.682 28.596 -6.417 1.00 84.44 331 LEU A C 1
ATOM 2771 O O . LEU A 1 331 ? -36.036 27.543 -6.954 1.00 84.44 331 LEU A O 1
ATOM 2775 N N . ARG A 1 332 ? -34.450 28.767 -5.927 1.00 81.38 332 ARG A N 1
ATOM 2776 C CA . ARG A 1 332 ? -33.390 27.748 -5.966 1.00 81.38 332 ARG A CA 1
ATOM 2777 C C . ARG A 1 332 ? -33.459 26.720 -4.850 1.00 81.38 332 ARG A C 1
ATOM 2779 O O . ARG A 1 332 ? -32.751 25.711 -4.910 1.00 81.38 332 ARG A O 1
ATOM 2786 N N . GLU A 1 333 ? -34.292 26.924 -3.836 1.00 80.00 333 GLU A N 1
ATOM 2787 C CA . GLU A 1 333 ? -34.529 25.894 -2.831 1.00 80.00 333 GLU A CA 1
ATOM 2788 C C . GLU A 1 333 ? -35.199 24.661 -3.458 1.00 80.00 333 GLU A C 1
ATOM 2790 O O . GLU A 1 333 ? -35.798 24.747 -4.521 1.00 80.00 333 GLU A O 1
ATOM 2795 N N . VAL A 1 334 ? -35.098 23.475 -2.846 1.00 74.12 334 VAL A N 1
ATOM 2796 C CA . VAL A 1 334 ? -35.748 22.259 -3.401 1.00 74.12 334 VAL A CA 1
ATOM 2797 C C . VAL A 1 334 ? -37.225 22.223 -3.066 1.00 74.12 334 VAL A C 1
ATOM 2799 O O . VAL A 1 334 ? -38.013 21.715 -3.857 1.00 74.12 334 VAL A O 1
ATOM 2802 N N . SER A 1 335 ? -37.589 22.778 -1.908 1.00 74.44 335 SER A N 1
ATOM 2803 C CA . SER A 1 335 ? -38.936 22.675 -1.366 1.00 74.44 335 SER A CA 1
ATOM 2804 C C . SER A 1 335 ? -39.974 23.139 -2.388 1.00 74.44 335 SER A C 1
ATOM 2806 O O . SER A 1 335 ? -39.794 24.145 -3.079 1.00 74.44 335 SER A O 1
ATOM 2808 N N . LEU A 1 336 ? -41.032 22.347 -2.526 1.00 71.06 336 LEU A N 1
ATOM 2809 C CA . LEU A 1 336 ? -42.215 22.678 -3.318 1.00 71.06 336 LEU A CA 1
ATOM 2810 C C . LEU A 1 336 ? -43.383 23.111 -2.415 1.00 71.06 336 LEU A C 1
ATOM 2812 O O . LEU A 1 336 ? -44.457 23.403 -2.926 1.00 71.06 336 LEU A O 1
ATOM 2816 N N . GLY A 1 337 ? -43.180 23.153 -1.092 1.00 75.94 337 GLY A N 1
ATOM 2817 C CA . GLY A 1 337 ? -44.202 23.496 -0.103 1.00 75.94 337 GLY A CA 1
ATOM 2818 C C . GLY A 1 337 ? -44.115 24.940 0.403 1.00 75.94 337 GLY A C 1
ATOM 2819 O O . GLY A 1 337 ? -43.060 25.583 0.347 1.00 75.94 337 GLY A O 1
ATOM 2820 N N . GLY A 1 338 ? -45.239 25.446 0.921 1.00 87.19 338 GLY A N 1
ATOM 2821 C CA . GLY A 1 338 ? -45.341 26.754 1.577 1.00 87.19 338 GLY A CA 1
ATOM 2822 C C . GLY A 1 338 ? -44.975 27.935 0.670 1.00 87.19 338 GLY A C 1
ATOM 2823 O O . GLY A 1 338 ? -45.296 27.952 -0.519 1.00 87.19 338 GLY A O 1
ATOM 2824 N N . TYR A 1 339 ? -44.268 28.919 1.235 1.00 84.12 339 TYR A N 1
ATOM 2825 C CA . TYR A 1 339 ? -43.837 30.127 0.521 1.00 84.12 339 TYR A CA 1
ATOM 2826 C C . TYR A 1 339 ? -42.981 29.808 -0.717 1.00 84.12 339 TYR A C 1
ATOM 2828 O O . TYR A 1 339 ? -43.225 30.349 -1.792 1.00 84.12 339 TYR A O 1
ATOM 2836 N N . SER A 1 340 ? -42.041 28.860 -0.607 1.00 82.25 340 SER A N 1
ATOM 2837 C CA . SER A 1 340 ? -41.183 28.449 -1.730 1.00 82.25 340 SER A CA 1
ATOM 2838 C C . SER A 1 340 ? -41.966 27.845 -2.903 1.00 82.25 340 SER A C 1
ATOM 2840 O O . SER A 1 340 ? -41.674 28.136 -4.064 1.00 82.25 340 SER A O 1
ATOM 2842 N N . GLY A 1 341 ? -43.006 27.056 -2.607 1.00 85.94 341 GLY A N 1
ATOM 2843 C CA . GLY A 1 341 ? -43.921 26.507 -3.606 1.00 85.94 341 GLY A CA 1
ATOM 2844 C C . GLY A 1 341 ? -44.706 27.598 -4.327 1.00 85.94 341 GLY A C 1
ATOM 2845 O O . GLY A 1 341 ? -44.758 27.603 -5.557 1.00 85.94 341 GLY A O 1
ATOM 2846 N N . ARG A 1 342 ? -45.241 28.565 -3.569 1.00 90.19 342 ARG A N 1
ATOM 2847 C CA . ARG A 1 342 ? -45.979 29.712 -4.113 1.00 90.19 342 ARG A CA 1
ATOM 2848 C C . ARG A 1 342 ? -45.109 30.574 -5.027 1.00 90.19 342 ARG A C 1
ATOM 2850 O O . ARG A 1 342 ? -45.495 30.809 -6.163 1.00 90.19 342 ARG A O 1
ATOM 2857 N N . VAL A 1 343 ? -43.909 30.964 -4.586 1.00 88.94 343 VAL A N 1
ATOM 2858 C CA . VAL A 1 343 ? -42.984 31.782 -5.398 1.00 88.94 343 VAL A CA 1
ATOM 2859 C C . VAL A 1 343 ? -42.626 31.074 -6.711 1.00 88.94 343 VAL A C 1
ATOM 2861 O O . VAL A 1 343 ? -42.589 31.701 -7.767 1.00 88.94 343 VAL A O 1
ATOM 2864 N N . LYS A 1 344 ? -42.427 29.750 -6.683 1.00 88.81 344 LYS A N 1
ATOM 2865 C CA . LYS A 1 344 ? -42.187 28.954 -7.899 1.00 88.81 344 LYS A CA 1
ATOM 2866 C C . LYS A 1 344 ? -43.407 28.864 -8.812 1.00 88.81 344 LYS A C 1
ATOM 2868 O O . LYS A 1 344 ? -43.236 28.864 -10.029 1.00 88.81 344 LYS A O 1
ATOM 2873 N N . ALA A 1 345 ? -44.610 28.741 -8.256 1.00 89.56 345 ALA A N 1
ATOM 2874 C CA . ALA A 1 345 ? -45.847 28.722 -9.031 1.00 89.56 345 ALA A CA 1
ATOM 2875 C C . ALA A 1 345 ? -46.097 30.078 -9.707 1.00 89.56 345 ALA A C 1
ATOM 2877 O O . ALA A 1 345 ? -46.356 30.115 -10.911 1.00 89.56 345 ALA A O 1
ATOM 2878 N N . ASP A 1 346 ? -45.915 31.174 -8.969 1.00 92.19 346 ASP A N 1
ATOM 2879 C CA . ASP A 1 346 ? -46.041 32.540 -9.479 1.00 92.19 346 ASP A CA 1
ATOM 2880 C C . ASP A 1 346 ? -45.043 32.797 -10.617 1.00 92.19 346 ASP A C 1
ATOM 2882 O O . ASP A 1 346 ? -45.411 33.316 -11.673 1.00 92.19 346 ASP A O 1
ATOM 2886 N N . GLU A 1 347 ? -43.788 32.370 -10.456 1.00 90.56 347 GLU A N 1
ATOM 2887 C CA . GLU A 1 347 ? -42.767 32.544 -11.491 1.00 90.56 347 GLU A CA 1
ATOM 2888 C C . GLU A 1 347 ? -43.051 31.693 -12.741 1.00 90.56 347 GLU A C 1
ATOM 2890 O O . GLU A 1 347 ? -42.882 32.168 -13.865 1.00 90.56 347 GLU A O 1
ATOM 2895 N N . ARG A 1 348 ? -43.577 30.469 -12.577 1.00 88.19 348 ARG A N 1
ATOM 2896 C CA . ARG A 1 348 ? -44.062 29.655 -13.709 1.00 88.19 348 ARG A CA 1
ATOM 2897 C C . ARG A 1 348 ? -45.216 30.337 -14.440 1.00 88.19 348 ARG A C 1
ATOM 2899 O O . ARG A 1 348 ? -45.220 30.355 -15.669 1.00 88.19 348 ARG A O 1
ATOM 2906 N N . ALA A 1 349 ? -46.166 30.919 -13.709 1.00 89.56 349 ALA A N 1
ATOM 2907 C CA . ALA A 1 349 ? -47.284 31.648 -14.301 1.00 89.56 349 ALA A CA 1
ATOM 2908 C C . ALA A 1 349 ? -46.801 32.886 -15.077 1.00 89.56 349 ALA A C 1
ATOM 2910 O O . ALA A 1 349 ? -47.265 33.138 -16.190 1.00 89.56 349 ALA A O 1
ATOM 2911 N N . ARG A 1 350 ? -45.818 33.626 -14.545 1.00 89.00 350 ARG A N 1
ATOM 2912 C CA . ARG A 1 350 ? -45.179 34.757 -15.244 1.00 89.00 350 ARG A CA 1
ATOM 2913 C C . ARG A 1 350 ? -44.471 34.323 -16.523 1.00 89.00 350 ARG A C 1
ATOM 2915 O O . ARG A 1 350 ? -44.638 34.971 -17.555 1.00 89.00 350 ARG A O 1
ATOM 2922 N N . GLN A 1 351 ? -43.716 33.226 -16.477 1.00 87.62 351 GLN A N 1
ATOM 2923 C CA . GLN A 1 351 ? -43.047 32.677 -17.658 1.00 87.62 351 GLN A CA 1
ATOM 2924 C C . GLN A 1 351 ? -44.056 32.246 -18.728 1.00 87.62 351 GLN A C 1
ATOM 2926 O O . GLN A 1 351 ? -43.885 32.611 -19.887 1.00 87.62 351 GLN A O 1
ATOM 2931 N N . ALA A 1 352 ? -45.140 31.565 -18.340 1.00 85.75 352 ALA A N 1
ATOM 2932 C CA . ALA A 1 352 ? -46.200 31.162 -19.263 1.00 85.75 352 ALA A CA 1
ATOM 2933 C C . ALA A 1 352 ? -46.886 32.365 -19.938 1.00 85.75 352 ALA A C 1
ATOM 2935 O O . ALA A 1 352 ? -47.137 32.342 -21.141 1.00 85.75 352 ALA A O 1
ATOM 2936 N N . ARG A 1 353 ? -47.134 33.457 -19.199 1.00 89.56 353 ARG A N 1
ATOM 2937 C CA . ARG A 1 353 ? -47.682 34.699 -19.777 1.00 89.56 353 ARG A CA 1
ATOM 2938 C C . ARG A 1 353 ? -46.722 35.339 -20.782 1.00 89.56 353 ARG A C 1
ATOM 2940 O O . ARG A 1 353 ? -47.156 35.753 -21.852 1.00 89.56 353 ARG A O 1
ATOM 2947 N N . ARG A 1 354 ? -45.419 35.372 -20.474 1.00 86.69 354 ARG A N 1
ATOM 2948 C CA . ARG A 1 354 ? -44.388 35.883 -21.396 1.00 86.69 354 ARG A CA 1
ATOM 2949 C C . ARG A 1 354 ? -44.310 35.060 -22.683 1.00 86.69 354 ARG A C 1
ATOM 2951 O O . ARG A 1 354 ? -44.218 35.644 -23.757 1.00 86.69 354 ARG A O 1
ATOM 2958 N N . THR A 1 355 ? -44.387 33.728 -22.601 1.00 84.25 355 THR A N 1
ATOM 2959 C CA . THR A 1 355 ? -44.334 32.874 -23.801 1.00 84.25 355 THR A CA 1
ATOM 2960 C C . THR A 1 355 ? -45.566 33.025 -24.685 1.00 84.25 355 THR A C 1
ATOM 2962 O O . THR A 1 355 ? -45.438 32.954 -25.902 1.00 84.25 355 THR A O 1
ATOM 2965 N N . VAL A 1 356 ? -46.747 33.247 -24.099 1.00 85.38 356 VAL A N 1
ATOM 2966 C CA . VAL A 1 356 ? -47.968 33.537 -24.867 1.00 85.38 356 VAL A CA 1
ATOM 2967 C C . VAL A 1 356 ? -47.870 34.906 -25.538 1.00 85.38 356 VAL A C 1
ATOM 2969 O O . VAL A 1 356 ? -48.084 34.987 -26.741 1.00 85.38 356 VAL A O 1
ATOM 2972 N N . SER A 1 357 ? -47.445 35.942 -24.806 1.00 82.69 357 SER A N 1
ATOM 2973 C CA . SER A 1 357 ? -47.260 37.293 -25.357 1.00 82.69 357 SER A CA 1
ATOM 2974 C C . SER A 1 357 ? -46.272 37.326 -26.527 1.00 82.69 357 SER A C 1
ATOM 2976 O O . SER A 1 357 ? -46.520 38.031 -27.496 1.00 82.69 357 SER A O 1
ATOM 2978 N N . MET A 1 358 ? -45.189 36.542 -26.474 1.00 80.62 358 MET A N 1
ATOM 2979 C CA . MET A 1 358 ? -44.235 36.448 -27.587 1.00 80.62 358 MET A CA 1
ATOM 2980 C C . MET A 1 358 ? -44.771 35.678 -28.800 1.00 80.62 358 MET A C 1
ATOM 2982 O O . MET A 1 358 ? -44.279 35.890 -29.900 1.00 80.62 358 MET A O 1
ATOM 2986 N N . ARG A 1 359 ? -45.751 34.782 -28.622 1.00 79.69 359 ARG A N 1
ATOM 2987 C CA . ARG A 1 359 ? -46.391 34.060 -29.736 1.00 79.69 359 ARG A CA 1
ATOM 2988 C C . ARG A 1 359 ? -47.551 34.831 -30.364 1.00 79.69 359 ARG A C 1
ATOM 2990 O O . ARG A 1 359 ? -47.895 34.548 -31.501 1.00 79.69 359 ARG A O 1
ATOM 2997 N N . SER A 1 360 ? -48.171 35.746 -29.619 1.00 77.38 360 SER A N 1
ATOM 2998 C CA . SER A 1 360 ? -49.272 36.587 -30.102 1.00 77.38 360 SER A CA 1
ATOM 2999 C C . SER A 1 360 ? -48.804 37.866 -30.791 1.00 77.38 360 SER A C 1
ATOM 3001 O 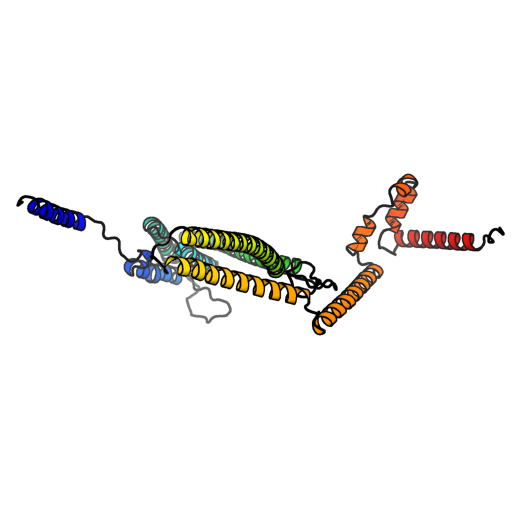O . SER A 1 360 ? -49.624 38.543 -31.402 1.00 77.38 360 SER A O 1
ATOM 3003 N N . SER A 1 361 ? -47.521 38.216 -30.688 1.00 72.69 361 SER A N 1
ATOM 3004 C CA . SER A 1 361 ? -46.942 39.221 -31.574 1.00 72.69 361 SER A CA 1
ATOM 3005 C C . SER A 1 361 ? -46.909 38.627 -32.985 1.00 72.69 361 SER A C 1
ATOM 3007 O O . SER A 1 361 ? -46.235 37.607 -33.163 1.00 72.69 361 SER A O 1
ATOM 3009 N N . PRO A 1 362 ? -47.646 39.186 -33.963 1.00 66.94 362 PRO A N 1
ATOM 3010 C CA . PRO A 1 362 ? -47.565 38.707 -35.337 1.00 66.94 362 PRO A CA 1
ATOM 3011 C C . PRO A 1 362 ? -46.099 38.780 -35.787 1.00 66.94 362 PRO A C 1
ATOM 3013 O O . PRO A 1 362 ? -45.397 39.709 -35.367 1.00 66.94 362 PRO A O 1
ATOM 3016 N N . PRO A 1 363 ? -45.598 37.799 -36.565 1.00 65.19 363 PRO A N 1
ATOM 3017 C CA . PRO A 1 363 ? -44.282 37.939 -37.168 1.00 65.19 363 PRO A CA 1
ATOM 3018 C C . PRO A 1 363 ? -44.293 39.265 -37.924 1.00 65.19 363 PRO A C 1
ATOM 3020 O O . PRO A 1 363 ? -45.219 39.521 -38.692 1.00 65.19 363 PRO A O 1
ATOM 3023 N N . SER A 1 364 ? -43.335 40.138 -37.622 1.00 67.44 364 SER A N 1
ATOM 3024 C CA . SER A 1 364 ? -43.130 41.346 -38.408 1.00 67.44 364 SER A CA 1
ATOM 3025 C C . SER A 1 364 ? -42.940 40.896 -39.853 1.00 67.44 364 SER A C 1
ATOM 3027 O O . SER A 1 364 ? -42.012 40.134 -40.124 1.00 67.44 364 SER A O 1
ATOM 3029 N N . GLU A 1 365 ? -43.881 41.258 -40.725 1.00 62.22 365 GLU A N 1
ATOM 3030 C CA . GLU A 1 365 ? -43.747 41.069 -42.166 1.00 62.22 365 GLU A CA 1
ATOM 3031 C C . GLU A 1 365 ? -42.588 41.960 -42.620 1.00 62.22 365 GLU A C 1
ATOM 3033 O O . GLU A 1 365 ? -42.756 43.169 -42.774 1.00 62.22 365 GLU A O 1
ATOM 3038 N N . ASP A 1 366 ? -41.405 41.353 -42.718 1.00 58.53 366 ASP A N 1
ATOM 3039 C CA . ASP A 1 366 ? -40.283 41.858 -43.509 1.00 58.53 366 ASP A CA 1
ATOM 3040 C C . ASP A 1 366 ? -40.406 41.345 -44.949 1.00 58.53 366 ASP A C 1
ATOM 3042 O O . ASP A 1 366 ? -40.704 40.133 -45.123 1.00 58.53 366 ASP A O 1
#

pLDDT: mean 87.85, std 13.07, range [40.94, 98.38]

Organism: NCBI:txid933852

Radius of gyration: 42.67 Å; Cα contacts (8 Å, |Δi|>4): 196; chains: 1; bounding box: 118×70×98 Å

Sequence (366 aa):
MANLTSTTLDRQSLAAAFSALRRVRPRVPFFKLPAHRIPTRWSLYRGLLHCLPRVTSRYERVYDIPANQWDSRLHGGSILWWIRRGFREQRYITSPQGCRTQLIFWHKLLDTLQLAPKDKQKQKVLAKYEGILAARKERLEMEVLYKQELDWLERIRNRPILSGGYLRPTVNNRPMPRLHRQPIHITMMIRKRIKSKIRRLERQTKLREWLDDLRAEGTFQSVLRQQQHQGTEDEEVGLIQEYGIGTKSVLDTIRASFELDKERATSVFSPEMIDRIKRARTYKIANKTRERERERRGEVTKRVLRQKAQGPPAHVLVKMSEEERARDRVLREVSLGGYSGRVKADERARQARRTVSMRSSPPSED

Foldseek 3Di:
DPPPVVVVVVVVVVVVVVVVVDDPDPPDQPCPDCVNVVCVVPVQLVLQVVLADPQPDPPDDDDDDPPPQADPLRSSVLVNVVSVVVCVVCVPPRDPVVVVVVSVVSVVVSVLSVCCSVDVVSRVVNSVVSVVSVVVVVVVVVVVVVVVVVVVVVCVVQPWAQPLDWDAFALQAAIDGDTDNDDPCVVVSSVVSVVVLVVLVVLLVVLVVVLVVLVVVVVVVVVVCVVPVDDDDDDVVVVSVVSNVVSVVSNVVSVVSSVSSVCRNPHDDDPVRNVVSVVSVVVVVVVVVVVVVCLLVVDCDPVLVVQLVDQDPPVVVVVDDPVRSVLVNLCSHSDCDDPSVVSVVVVVVVVVVVVVVVVPPPPPPD

Secondary structure (DSSP, 8-state):
--SHHHHHHHHHHHHHHHHHHS----SS-GGGSHHHHHIIIIIIIHHHHHSS-----TTS------TTSS-TT---HHHHHHHHHHHHHGGG---HHHHHHHHHHHHHHHHHHHHTTT-HHHHHHHHHHHHHHHHHHHHHHHHHHHHHHHHHHHHHHT--EEEEEEEPPBTTB-SEEEEES--HHHHHHHHHHHHHHHHHHHHHHHHHHHHHHHHHHHHHHHHHHHH--S---SHHHHHHHHHHHHHHHHHHHHHHHHHHHHHHHHPPPPHHHHHHHHHHHHHHHHHHHHHHHHHHTT---HHHHHHHH-PSPHHHHHHS-HHHHHHHHHHTSS--SHHHHHHHHHHHHHHHHHHHHHHHS-----

Mean predicted aligned error: 10.73 Å